Protein AF-0000000079000522 (afdb_homodimer)

Secondary structure (DSSP, 8-state):
----------------------EE--PPSEEEEE-SSSSSS-EEEEEEEE--SSSSPEEEEEEEEEETTEEEEPPPGGG--SEEE-EE-TTS--EEEEEEEEEETTEEEEEEEEEPP-SSS---TTS-B-EEEEEEEEEE-SSSTTS-SEEEEEEEEEE-SS-BSSHHHHHTT--GGG--/----------------------EE--PPSEEEEE-SSSSSS-EEEEEEEE--SSSSPEEEEEEEEEETTEEEEPPPGGG--SEEE-EE-TTSS-EEEEEEEEEET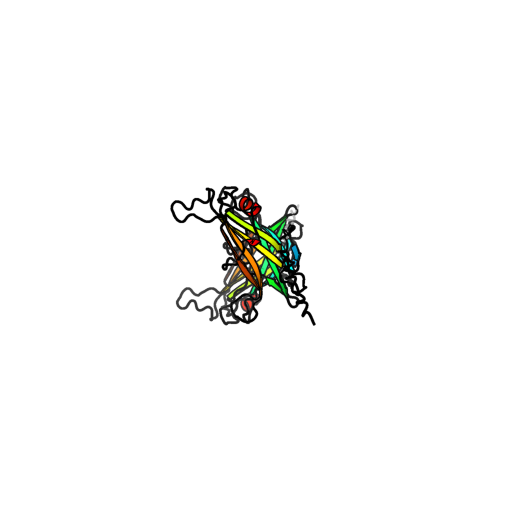TEEEEEEEEEPP-SSS---TTS-B-EEEEEEEEEE-SSSTTS-SEEEEEEEEEE-SS-BSSHHHHHTT--GGG--

Nearest PDB structures (foldseek):
  4o7j-assembly1_A  TM=9.306E-01  e=3.153E-14  Prodigiosinella confusarubida
  4n7s-assembly2_D  TM=2.397E-01  e=8.603E+00  Pseudomonas aeruginosa PAO1
  5ixg-assembly1_A  TM=2.061E-01  e=5.964E+00  Burkholderia cenocepacia PC184
  4o7j-assembly1_A  TM=9.305E-01  e=3.643E-14  Prodigiosinella confusarubida
  5ixg-assembly1_A  TM=2.237E-01  e=7.659E+00  Burkholderia cenocepacia PC184

Structure (mmCIF, N/CA/C/O backbone):
data_AF-0000000079000522-model_v1
#
loop_
_entity.id
_entity.type
_entity.pdbx_description
1 polymer 'CpmJ protein'
#
loop_
_atom_site.group_PDB
_atom_site.id
_atom_site.type_symbol
_atom_site.label_atom_id
_atom_site.label_alt_id
_atom_site.label_comp_id
_atom_site.label_asym_id
_atom_site.label_entity_id
_atom_site.label_seq_id
_atom_site.pdbx_PDB_ins_code
_atom_site.Cartn_x
_atom_site.Cartn_y
_atom_site.Cartn_z
_atom_site.occupancy
_atom_site.B_iso_or_equiv
_atom_site.auth_seq_id
_atom_site.auth_comp_id
_atom_site.auth_asym_id
_atom_site.auth_atom_id
_atom_site.pdbx_PDB_model_num
ATOM 1 N N . MET A 1 1 ? -36.781 53.312 51 1 35.88 1 MET A N 1
ATOM 2 C CA . MET A 1 1 ? -36.438 51.969 50.562 1 35.88 1 MET A CA 1
ATOM 3 C C . MET A 1 1 ? -35.625 52 49.281 1 35.88 1 MET A C 1
ATOM 5 O O . MET A 1 1 ? -36.156 52.281 48.188 1 35.88 1 MET A O 1
ATOM 9 N N . LYS A 1 2 ? -34.281 52.469 49.344 1 46.34 2 LYS A N 1
ATOM 10 C CA . LYS A 1 2 ? -33.281 52.625 48.281 1 46.34 2 LYS A CA 1
ATOM 11 C C . LYS A 1 2 ? -33 51.281 47.594 1 46.34 2 LYS A C 1
ATOM 13 O O . LYS A 1 2 ? -32.719 50.281 48.281 1 46.34 2 LYS A O 1
ATOM 18 N N . LEU A 1 3 ? -33.594 51 46.438 1 45.97 3 LEU A N 1
ATOM 19 C CA . LEU A 1 3 ? -33.406 49.875 45.531 1 45.97 3 LEU A CA 1
ATOM 20 C C . LEU A 1 3 ? -31.953 49.688 45.125 1 45.97 3 LEU A C 1
ATOM 22 O O . LEU A 1 3 ? -31.375 50.562 44.5 1 45.97 3 LEU A O 1
ATOM 26 N N . SER A 1 4 ? -31.078 49.125 46 1 46 4 SER A N 1
ATOM 27 C CA . SER A 1 4 ? -29.688 48.781 45.656 1 46 4 SER A CA 1
ATOM 28 C C . SER A 1 4 ? -29.609 47.906 44.438 1 46 4 SER A C 1
ATOM 30 O O . SER A 1 4 ? -30.219 46.844 44.375 1 46 4 SER A O 1
ATOM 32 N N . ALA A 1 5 ? -29.438 48.406 43.188 1 48.34 5 ALA A N 1
ATOM 33 C CA . ALA A 1 5 ? -29.156 47.719 41.938 1 48.34 5 ALA A CA 1
ATOM 34 C C . ALA A 1 5 ? -27.922 46.844 42.031 1 48.34 5 ALA A C 1
ATOM 36 O O . ALA A 1 5 ? -26.812 47.344 42.281 1 48.34 5 ALA A O 1
ATOM 37 N N . LEU A 1 6 ? -28.031 45.656 42.562 1 48.31 6 LEU A N 1
ATOM 38 C CA . LEU A 1 6 ? -26.984 44.625 42.5 1 48.31 6 LEU A CA 1
ATOM 39 C C . LEU A 1 6 ? -26.609 44.344 41.062 1 48.31 6 LEU A C 1
ATOM 41 O O . LEU A 1 6 ? -27.453 43.906 40.25 1 48.31 6 LEU A O 1
ATOM 45 N N . PHE A 1 7 ? -25.672 45.062 40.5 1 45.06 7 PHE A N 1
ATOM 46 C CA . PHE A 1 7 ? -25.078 44.75 39.188 1 45.06 7 PHE A CA 1
ATOM 47 C C . PHE A 1 7 ? -24.453 43.344 39.25 1 45.06 7 PHE A C 1
ATOM 49 O O . PHE A 1 7 ? -23.531 43.094 40.031 1 45.06 7 PHE A O 1
ATOM 56 N N . ILE A 1 8 ? -25.188 42.312 38.844 1 48.62 8 ILE A N 1
ATOM 57 C CA . ILE A 1 8 ? -24.641 40.969 38.625 1 48.62 8 ILE A CA 1
ATOM 58 C C . ILE A 1 8 ? -23.625 41.031 37.469 1 48.62 8 ILE A C 1
ATOM 60 O O . ILE A 1 8 ? -23.984 41.344 36.344 1 48.62 8 ILE A O 1
ATOM 64 N N . ALA A 1 9 ? -22.344 41.25 37.781 1 48.66 9 ALA A N 1
ATOM 65 C CA . ALA A 1 9 ? -21.25 41.031 36.844 1 48.66 9 ALA A CA 1
ATOM 66 C C . ALA A 1 9 ? -21.25 39.594 36.312 1 48.66 9 ALA A C 1
ATOM 68 O O . ALA A 1 9 ? -21.047 38.656 37.094 1 48.66 9 ALA A O 1
ATOM 69 N N . SER A 1 10 ? -21.969 39.312 35.25 1 47.06 10 SER A N 1
ATOM 70 C CA . SER A 1 10 ? -21.828 38.062 34.562 1 47.06 10 SER A CA 1
ATOM 71 C C . SER A 1 10 ? -20.375 37.812 34.125 1 47.06 10 SER A C 1
ATOM 73 O O . SER A 1 10 ? -19.812 38.594 33.344 1 47.06 10 SER A O 1
ATOM 75 N N . LEU A 1 11 ? -19.547 37.219 34.969 1 46.41 11 LEU A N 1
ATOM 76 C CA . LEU A 1 11 ? -18.25 36.719 34.531 1 46.41 11 LEU A CA 1
ATOM 77 C C . LEU A 1 11 ? -18.406 35.781 33.344 1 46.41 11 LEU A C 1
ATOM 79 O O . LEU A 1 11 ? -18.938 34.688 33.469 1 46.41 11 LEU A O 1
ATOM 83 N N . LEU A 1 12 ? -18.516 36.281 32.156 1 46 12 LEU A N 1
ATOM 84 C CA . LEU A 1 12 ? -18.297 35.469 30.969 1 46 12 LEU A CA 1
ATOM 85 C C . LEU A 1 12 ? -16.984 34.719 31.062 1 46 12 LEU A C 1
ATOM 87 O O . LEU A 1 12 ? -15.914 35.312 31.062 1 46 12 LEU A O 1
ATOM 91 N N . MET A 1 13 ? -16.938 33.594 31.75 1 43.78 13 MET A N 1
ATOM 92 C CA . MET A 1 13 ? -15.805 32.688 31.578 1 43.78 13 MET A CA 1
ATOM 93 C C . MET A 1 13 ? -15.578 32.375 30.094 1 43.78 13 MET A C 1
ATOM 95 O O . MET A 1 13 ? -16.391 31.703 29.469 1 43.78 13 MET A O 1
ATOM 99 N N . ALA A 1 14 ? -14.922 33.281 29.422 1 45.28 14 ALA A N 1
ATOM 100 C CA . ALA A 1 14 ? -14.406 32.844 28.125 1 45.28 14 ALA A CA 1
ATOM 101 C C . ALA A 1 14 ? -13.656 31.531 28.25 1 45.28 14 ALA A C 1
ATOM 103 O O . ALA A 1 14 ? -12.664 31.438 28.969 1 45.28 14 ALA A O 1
ATOM 104 N N . GLY A 1 15 ? -14.328 30.406 28.172 1 39.59 15 GLY A N 1
ATOM 105 C CA . GLY A 1 15 ? -13.609 29.156 27.984 1 39.59 15 GLY A CA 1
ATOM 106 C C . GLY A 1 15 ? -12.438 29.266 27.031 1 39.59 15 GLY A C 1
ATOM 107 O O . GLY A 1 15 ? -12.625 29.578 25.844 1 39.59 15 GLY A O 1
ATOM 108 N N . TYR A 1 16 ? -11.344 29.703 27.484 1 39.31 16 TYR A N 1
ATOM 109 C CA . TYR A 1 16 ? -10.156 29.484 26.672 1 39.31 16 TYR A CA 1
ATOM 110 C C . TYR A 1 16 ? -10.141 28.078 26.078 1 39.31 16 TYR A C 1
ATOM 112 O O . TYR A 1 16 ? -10.086 27.094 26.828 1 39.31 16 TYR A O 1
ATOM 120 N N . VAL A 1 17 ? -10.938 27.781 25.078 1 43.88 17 VAL A N 1
ATOM 121 C CA . VAL A 1 17 ? -10.664 26.547 24.359 1 43.88 17 VAL A CA 1
ATOM 122 C C . VAL A 1 17 ? -9.156 26.359 24.203 1 43.88 17 VAL A C 1
ATOM 124 O O . VAL A 1 17 ? -8.484 27.172 23.578 1 43.88 17 VAL A O 1
ATOM 127 N N . CYS A 1 18 ? -8.445 25.984 25.203 1 43.12 18 CYS A N 1
ATOM 128 C CA . CYS A 1 18 ? -7.059 25.562 25 1 43.12 18 CYS A CA 1
ATOM 129 C C . CYS A 1 18 ? -6.887 24.859 23.656 1 43.12 18 CYS A C 1
ATOM 131 O O . CYS A 1 18 ? -7.508 23.828 23.422 1 43.12 18 CYS A O 1
ATOM 133 N N . ALA A 1 19 ? -6.785 25.625 22.594 1 53.38 19 ALA A N 1
ATOM 134 C CA . ALA A 1 19 ? -6.387 24.984 21.344 1 53.38 19 ALA A CA 1
ATOM 135 C C . ALA A 1 19 ? -5.375 23.875 21.609 1 53.38 19 ALA A C 1
ATOM 137 O O . ALA A 1 19 ? -4.324 24.109 22.203 1 53.38 19 ALA A O 1
ATOM 138 N N . GLY A 1 20 ? -5.793 22.688 21.906 1 61.62 20 GLY A N 1
ATOM 139 C CA . GLY A 1 20 ? -4.902 21.562 22.172 1 61.62 20 GLY A CA 1
ATOM 140 C C . GLY A 1 20 ? -3.652 21.594 21.312 1 61.62 20 GLY A C 1
ATOM 141 O O . GLY A 1 20 ? -3.703 21.984 20.141 1 61.62 20 GLY A O 1
ATOM 142 N N . GLN A 1 21 ? -2.502 21.719 21.938 1 80.12 21 GLN A N 1
ATOM 143 C CA . GLN A 1 21 ? -1.188 21.75 21.312 1 80.12 21 GLN A CA 1
ATOM 144 C C . GLN A 1 21 ? -0.981 20.516 20.422 1 80.12 21 GLN A C 1
ATOM 146 O O . GLN A 1 21 ? -1.278 19.391 20.828 1 80.12 21 GLN A O 1
ATOM 151 N N . ALA A 1 22 ? -0.704 20.688 19.109 1 89.62 22 ALA A N 1
ATOM 152 C CA . ALA A 1 22 ? -0.321 19.641 18.172 1 89.62 22 ALA A CA 1
ATOM 153 C C . ALA A 1 22 ? 0.987 18.969 18.594 1 89.62 22 ALA A C 1
ATOM 155 O O . ALA A 1 22 ? 1.96 19.656 18.922 1 89.62 22 ALA A O 1
ATOM 156 N N . VAL A 1 23 ? 0.945 17.703 18.766 1 92.75 23 VAL A N 1
ATOM 157 C CA . VAL A 1 23 ? 2.131 16.922 19.109 1 92.75 23 VAL A CA 1
ATOM 158 C C . VAL A 1 23 ? 2.512 16 17.969 1 92.75 23 VAL A C 1
ATOM 160 O O . VAL A 1 23 ? 1.688 15.211 17.484 1 92.75 23 VAL A O 1
ATOM 163 N N . PRO A 1 24 ? 3.752 16.188 17.438 1 95.62 24 PRO A N 1
ATOM 164 C CA . PRO A 1 24 ? 4.18 15.219 16.422 1 95.62 24 PRO A CA 1
ATOM 165 C C . PRO A 1 24 ? 4.148 13.781 16.922 1 95.62 24 PRO A C 1
ATOM 167 O O . PRO A 1 24 ? 4.473 13.516 18.078 1 95.62 24 PRO A O 1
ATOM 170 N N . VAL A 1 25 ? 3.717 12.875 16.109 1 97.19 25 VAL A N 1
ATOM 171 C CA . VAL A 1 25 ? 3.719 11.461 16.438 1 97.19 25 VAL A CA 1
ATOM 172 C C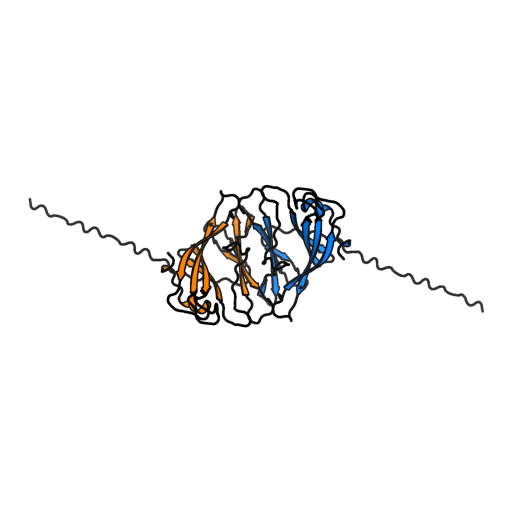 . VAL A 1 25 ? 4.992 10.805 15.906 1 97.19 25 VAL A C 1
ATOM 174 O O . VAL A 1 25 ? 5.25 10.82 14.703 1 97.19 25 VAL A O 1
ATOM 177 N N . ALA A 1 26 ? 5.789 10.25 16.75 1 96.31 26 ALA A N 1
ATOM 178 C CA . ALA A 1 26 ? 6.992 9.531 16.328 1 96.31 26 ALA A CA 1
ATOM 179 C C . ALA A 1 26 ? 6.672 8.086 15.961 1 96.31 26 ALA A C 1
ATOM 181 O O . ALA A 1 26 ? 6.262 7.297 16.812 1 96.31 26 ALA A O 1
ATOM 182 N N . LEU A 1 27 ? 6.828 7.793 14.742 1 97.94 27 LEU A N 1
ATOM 183 C CA . LEU A 1 27 ? 6.629 6.418 14.289 1 97.94 27 LEU A CA 1
ATOM 184 C C . LEU A 1 27 ? 7.961 5.688 14.164 1 97.94 27 LEU A C 1
ATOM 186 O O . LEU A 1 27 ? 8.953 6.27 13.719 1 97.94 27 LEU A O 1
ATOM 190 N N . LYS A 1 28 ? 8.008 4.555 14.602 1 97.69 28 LYS A N 1
ATOM 191 C CA . LYS A 1 28 ? 9.188 3.723 14.359 1 97.69 28 LYS A CA 1
ATOM 192 C C . LYS A 1 28 ? 9.109 3.057 12.992 1 97.69 28 LYS A C 1
ATOM 194 O O . LYS A 1 28 ? 8.047 3.018 12.367 1 97.69 28 LYS A O 1
ATOM 199 N N . ASP A 1 29 ? 10.273 2.605 12.562 1 98.44 29 ASP A N 1
ATOM 200 C CA . ASP A 1 29 ? 10.289 1.777 11.359 1 98.44 29 ASP A CA 1
ATOM 201 C C . ASP A 1 29 ? 9.555 0.458 11.586 1 98.44 29 ASP A C 1
ATOM 203 O O . ASP A 1 29 ? 9.75 -0.195 12.617 1 98.44 29 ASP A O 1
ATOM 207 N N . GLY A 1 30 ? 8.664 0.095 10.641 1 98.19 30 GLY A N 1
ATOM 208 C CA . GLY A 1 30 ? 7.867 -1.107 10.828 1 98.19 30 GLY A CA 1
ATOM 209 C C . GLY A 1 30 ? 6.484 -0.827 11.391 1 98.19 30 GLY A C 1
ATOM 210 O O . GLY A 1 30 ? 5.922 0.244 11.156 1 98.19 30 GLY A O 1
ATOM 211 N N . PRO A 1 31 ? 5.871 -1.825 12.008 1 97.88 31 PRO A N 1
ATOM 212 C CA . PRO A 1 31 ? 4.504 -1.692 12.523 1 97.88 31 PRO A CA 1
ATOM 213 C C . PRO A 1 31 ? 4.418 -0.778 13.742 1 97.88 31 PRO A C 1
ATOM 215 O O . PRO A 1 31 ? 5.254 -0.865 14.641 1 97.88 31 PRO A O 1
ATOM 218 N N . ASN A 1 32 ? 3.471 0.174 13.773 1 98.44 32 ASN A N 1
ATOM 219 C CA . ASN A 1 32 ? 3.098 1.054 14.883 1 98.44 32 ASN A CA 1
ATOM 220 C C . ASN A 1 32 ? 1.631 0.879 15.266 1 98.44 32 ASN A C 1
ATOM 222 O O . ASN A 1 32 ? 0.744 1.004 14.414 1 98.44 32 ASN A O 1
ATOM 226 N N . THR A 1 33 ? 1.36 0.565 16.469 1 97.62 33 THR A N 1
ATOM 227 C CA . THR A 1 33 ? -0.01 0.377 16.938 1 97.62 33 THR A CA 1
ATOM 228 C C . THR A 1 33 ? -0.534 1.646 17.609 1 97.62 33 THR A C 1
ATOM 230 O O . THR A 1 33 ? 0.092 2.172 18.531 1 97.62 33 THR A O 1
ATOM 233 N N . LEU A 1 34 ? -1.615 2.104 17.125 1 96.38 34 LEU A N 1
ATOM 234 C CA . LEU A 1 34 ? -2.248 3.324 17.609 1 96.38 34 LEU A CA 1
ATOM 235 C C . LEU A 1 34 ? -3.744 3.314 17.312 1 96.38 34 LEU A C 1
ATOM 237 O O . LEU A 1 34 ? -4.188 2.689 16.344 1 96.38 34 LEU A O 1
ATOM 241 N N . ASP A 1 35 ? -4.531 3.947 18.141 1 97.12 35 ASP A N 1
ATOM 242 C CA . ASP A 1 35 ? -5.941 4.168 17.828 1 97.12 35 ASP A CA 1
ATOM 243 C C . ASP A 1 35 ? -6.121 5.398 16.938 1 97.12 35 ASP A C 1
ATOM 245 O O . ASP A 1 35 ? -6.164 6.527 17.438 1 97.12 35 ASP A O 1
ATOM 249 N N . ILE A 1 36 ? -6.258 5.18 15.633 1 97.06 36 ILE A N 1
ATOM 250 C CA . ILE A 1 36 ? -6.203 6.266 14.656 1 97.06 36 ILE A CA 1
ATOM 251 C C . ILE A 1 36 ? -7.609 6.801 14.398 1 97.06 36 ILE A C 1
ATOM 253 O O . ILE A 1 36 ? -7.777 7.93 13.938 1 97.06 36 ILE A O 1
ATOM 257 N N . ASN A 1 37 ? -8.609 6.012 14.672 1 96.44 37 ASN A N 1
ATOM 258 C CA . ASN A 1 37 ? -9.977 6.406 14.359 1 96.44 37 ASN A CA 1
ATOM 259 C C . ASN A 1 37 ? -10.812 6.609 15.625 1 96.44 37 ASN A C 1
ATOM 261 O O . ASN A 1 37 ? -12.031 6.738 15.555 1 96.44 37 ASN A O 1
ATOM 265 N N . GLN A 1 38 ? -10.281 6.504 16.812 1 94.62 38 GLN A N 1
ATOM 266 C CA . GLN A 1 38 ? -10.844 6.859 18.109 1 94.62 38 GLN A CA 1
ATOM 267 C C . GLN A 1 38 ? -11.977 5.918 18.5 1 94.62 38 GLN A C 1
ATOM 269 O O . GLN A 1 38 ? -12.961 6.344 19.109 1 94.62 38 GLN A O 1
ATOM 274 N N . ASP A 1 39 ? -11.898 4.699 18.094 1 95.25 39 ASP A N 1
ATOM 275 C CA . ASP A 1 39 ? -12.961 3.771 18.469 1 95.25 39 ASP A CA 1
ATOM 276 C C . ASP A 1 39 ? -12.531 2.895 19.641 1 95.25 39 ASP A C 1
ATOM 278 O O . ASP A 1 39 ? -13.266 1.989 20.047 1 95.25 39 ASP A O 1
ATOM 282 N N . GLY A 1 40 ? -11.344 3.141 20.109 1 94.88 40 GLY A N 1
ATOM 283 C CA . GLY A 1 40 ? -10.867 2.436 21.281 1 94.88 40 GLY A CA 1
ATOM 284 C C . GLY A 1 40 ? -10.023 1.217 20.953 1 94.88 40 GLY A C 1
ATOM 285 O O . GLY A 1 40 ? -9.375 0.651 21.844 1 94.88 40 GLY A O 1
ATOM 286 N N . ALA A 1 41 ? -10.039 0.775 19.703 1 95.12 41 ALA A N 1
ATOM 287 C CA . ALA A 1 41 ? -9.234 -0.365 19.266 1 95.12 41 ALA A CA 1
ATOM 288 C C . ALA A 1 41 ? -7.938 0.098 18.609 1 95.12 41 ALA A C 1
ATOM 290 O O . ALA A 1 41 ? -7.902 1.153 17.969 1 95.12 41 ALA A O 1
ATOM 291 N N . ASN A 1 42 ? -6.887 -0.696 18.781 1 96.12 42 ASN A N 1
ATOM 292 C CA . ASN A 1 42 ? -5.613 -0.385 18.156 1 96.12 42 ASN A CA 1
ATOM 293 C C . ASN A 1 42 ? -5.664 -0.644 16.641 1 96.12 42 ASN A C 1
ATOM 295 O O . ASN A 1 42 ? -6.133 -1.695 16.203 1 96.12 42 ASN A O 1
ATOM 299 N N . ASP A 1 43 ? -5.242 0.284 15.945 1 98.38 43 ASP A N 1
ATOM 300 C CA . ASP A 1 43 ? -4.992 0.168 14.516 1 98.38 43 ASP A CA 1
ATOM 301 C C . ASP A 1 43 ? -3.5 0.007 14.227 1 98.38 43 ASP A C 1
ATOM 303 O O . ASP A 1 43 ? -2.695 -0.126 15.156 1 98.38 43 ASP A O 1
ATOM 307 N N . LEU A 1 44 ? -3.154 -0.128 12.984 1 98.62 44 LEU A N 1
ATOM 308 C CA . LEU A 1 44 ? -1.752 -0.325 12.633 1 98.62 44 LEU A CA 1
ATOM 309 C C . LEU A 1 44 ? -1.324 0.636 11.531 1 98.62 44 LEU A C 1
ATOM 311 O O . LEU A 1 44 ? -2.006 0.76 10.516 1 98.62 44 LEU A O 1
ATOM 315 N N . ILE A 1 45 ? -0.284 1.37 11.766 1 98.62 45 ILE A N 1
ATOM 316 C CA . ILE A 1 45 ? 0.439 2.131 10.758 1 98.62 45 ILE A CA 1
ATOM 317 C C . ILE A 1 45 ? 1.766 1.442 10.438 1 98.62 45 ILE A C 1
ATOM 319 O O . ILE A 1 45 ? 2.57 1.189 11.336 1 98.62 45 ILE A O 1
ATOM 323 N N . PHE A 1 46 ? 1.972 1.112 9.234 1 98.88 46 PHE A N 1
ATOM 324 C CA . PHE A 1 46 ? 3.248 0.511 8.867 1 98.88 46 PHE A CA 1
ATOM 325 C C . PHE A 1 46 ? 4.152 1.533 8.188 1 98.88 46 PHE A C 1
ATOM 327 O O . PHE A 1 46 ? 3.852 1.997 7.082 1 98.88 46 PHE A O 1
ATOM 334 N N . SER A 1 47 ? 5.223 1.868 8.859 1 98.75 47 SER A N 1
ATOM 335 C CA . SER A 1 47 ? 6.254 2.744 8.312 1 98.75 47 SER A CA 1
ATOM 336 C C . SER A 1 47 ? 7.363 1.939 7.637 1 98.75 47 SER A C 1
ATOM 338 O O . SER A 1 47 ? 7.891 0.991 8.219 1 98.75 47 SER A O 1
ATOM 340 N N . ALA A 1 48 ? 7.617 2.264 6.395 1 98.81 48 ALA A N 1
ATOM 341 C CA . ALA A 1 48 ? 8.641 1.534 5.652 1 98.81 48 ALA A CA 1
ATOM 342 C C . ALA A 1 48 ? 9.344 2.445 4.648 1 98.81 48 ALA A C 1
ATOM 344 O O . ALA A 1 48 ? 8.969 3.607 4.488 1 98.81 48 ALA A O 1
ATOM 345 N N . THR A 1 49 ? 10.383 1.924 4.09 1 98.19 49 THR A N 1
ATOM 346 C CA . THR A 1 49 ? 11.164 2.631 3.076 1 98.19 49 THR A CA 1
ATOM 347 C C . THR A 1 49 ? 10.953 2.004 1.7 1 98.19 49 THR A C 1
ATOM 349 O O . THR A 1 49 ? 10.938 0.779 1.567 1 98.19 49 THR A O 1
ATOM 352 N N . TYR A 1 50 ? 10.617 2.801 0.724 1 97.5 50 TYR A N 1
ATOM 353 C CA . TYR A 1 50 ? 10.742 2.369 -0.664 1 97.5 50 TYR A CA 1
ATOM 354 C C . TYR A 1 50 ? 12.117 2.725 -1.219 1 97.5 50 TYR A C 1
ATOM 356 O O . TYR A 1 50 ? 12.398 3.891 -1.507 1 97.5 50 TYR A O 1
ATOM 364 N N . ASP A 1 51 ? 12.914 1.695 -1.387 1 95.75 51 ASP A N 1
ATOM 365 C CA . ASP A 1 51 ? 14.273 1.852 -1.9 1 95.75 51 ASP A CA 1
ATOM 366 C C . ASP A 1 51 ? 14.336 1.553 -3.396 1 95.75 51 ASP A C 1
ATOM 368 O O . ASP A 1 51 ? 14.203 0.398 -3.811 1 95.75 51 ASP A O 1
ATOM 372 N N . ASN A 1 52 ? 14.469 2.531 -4.227 1 92.12 52 ASN A N 1
ATOM 373 C CA . ASN A 1 52 ? 14.609 2.369 -5.672 1 92.12 52 ASN A CA 1
ATOM 374 C C . ASN A 1 52 ? 16.047 2.6 -6.121 1 92.12 52 ASN A C 1
ATOM 376 O O . ASN A 1 52 ? 16.297 3.066 -7.234 1 92.12 52 ASN A O 1
ATOM 380 N N . ASN A 1 53 ? 16.938 2.336 -5.195 1 89.69 53 ASN A N 1
ATOM 381 C CA . ASN A 1 53 ? 18.375 2.385 -5.434 1 89.69 53 ASN A CA 1
ATOM 382 C C . ASN A 1 53 ? 18.828 3.787 -5.828 1 89.69 53 ASN A C 1
ATOM 384 O O . ASN A 1 53 ? 19.734 3.943 -6.648 1 89.69 53 ASN A O 1
ATOM 388 N N . THR A 1 54 ? 18.125 4.703 -5.34 1 86.19 54 THR A N 1
ATOM 389 C CA . THR A 1 54 ? 18.594 6.078 -5.438 1 86.19 54 THR A CA 1
ATOM 390 C C . THR A 1 54 ? 19.234 6.52 -4.129 1 86.19 54 THR A C 1
ATOM 392 O O . THR A 1 54 ? 19.203 5.793 -3.137 1 86.19 54 THR A O 1
ATOM 395 N N . SER A 1 55 ? 19.875 7.672 -4.18 1 85.56 55 SER A N 1
ATOM 396 C CA . SER A 1 55 ? 20.562 8.18 -2.996 1 85.56 55 SER A CA 1
ATOM 397 C C . SER A 1 55 ? 19.578 8.617 -1.923 1 85.56 55 SER A C 1
ATOM 399 O O . SER A 1 55 ? 19.953 8.781 -0.759 1 85.56 55 SER A O 1
ATOM 401 N N . HIS A 1 56 ? 18.344 8.781 -2.305 1 89.62 56 HIS A N 1
ATOM 402 C CA . HIS A 1 56 ? 17.328 9.25 -1.361 1 89.62 56 HIS A CA 1
ATOM 403 C C . HIS A 1 56 ? 16.047 8.43 -1.48 1 89.62 56 HIS A C 1
ATOM 405 O O . HIS A 1 56 ? 15.133 8.805 -2.213 1 89.62 56 HIS A O 1
ATOM 411 N N . PRO A 1 57 ? 15.984 7.34 -0.79 1 93.12 57 PRO A N 1
ATOM 412 C CA . PRO A 1 57 ? 14.773 6.512 -0.829 1 93.12 57 PRO A CA 1
ATOM 413 C C . PRO A 1 57 ? 13.555 7.227 -0.264 1 93.12 57 PRO A C 1
ATOM 415 O O . PRO A 1 57 ? 13.688 8.258 0.393 1 93.12 57 PRO A O 1
ATOM 418 N N . SER A 1 58 ? 12.391 6.758 -0.594 1 95.75 58 SER A N 1
ATOM 419 C CA . SER A 1 58 ? 11.141 7.375 -0.147 1 95.75 58 SER A CA 1
ATOM 420 C C . SER A 1 58 ? 10.641 6.734 1.144 1 95.75 58 SER A C 1
ATOM 422 O O . SER A 1 58 ? 10.742 5.516 1.318 1 95.75 58 SER A O 1
ATOM 424 N N . SER A 1 59 ? 10.164 7.586 2.068 1 97.19 59 SER A N 1
ATOM 425 C CA . SER A 1 59 ? 9.398 7.09 3.209 1 97.19 59 SER A CA 1
ATOM 426 C C . SER A 1 59 ? 7.965 6.758 2.809 1 97.19 59 SER A C 1
ATOM 428 O O . SER A 1 59 ? 7.352 7.48 2.02 1 97.19 59 SER A O 1
ATOM 430 N N . THR A 1 60 ? 7.461 5.652 3.336 1 98.56 60 THR A N 1
ATOM 431 C CA . THR A 1 60 ? 6.094 5.258 3.023 1 98.56 60 THR A CA 1
ATOM 432 C C . THR A 1 60 ? 5.312 4.949 4.297 1 98.56 60 THR A C 1
ATOM 434 O O . THR A 1 60 ? 5.906 4.637 5.332 1 98.56 60 THR A O 1
ATOM 437 N N . LEU A 1 61 ? 4.043 5.117 4.203 1 98.5 61 LEU A N 1
ATOM 438 C CA . LEU A 1 61 ? 3.119 4.82 5.289 1 98.5 61 LEU A CA 1
ATOM 439 C C . LEU A 1 61 ? 1.86 4.141 4.766 1 98.5 61 LEU A C 1
ATOM 441 O O . LEU A 1 61 ? 1.232 4.629 3.822 1 98.5 61 LEU A O 1
ATOM 445 N N . THR A 1 62 ? 1.564 2.957 5.285 1 98.88 62 THR A N 1
ATOM 446 C CA . THR A 1 62 ? 0.307 2.273 5.004 1 98.88 62 THR A CA 1
ATOM 447 C C . THR A 1 62 ? -0.52 2.117 6.273 1 98.88 62 THR A C 1
ATOM 449 O O . THR A 1 62 ? 0.015 1.768 7.328 1 98.88 62 THR A O 1
ATOM 452 N N . VAL A 1 63 ? -1.809 2.385 6.199 1 98.81 63 VAL A N 1
ATOM 453 C CA . VAL A 1 63 ? -2.656 2.412 7.387 1 98.81 63 VAL A CA 1
ATOM 454 C C . VAL A 1 63 ? -3.684 1.285 7.316 1 98.81 63 VAL A C 1
ATOM 456 O O . VAL A 1 63 ? -4.34 1.101 6.289 1 98.81 63 VAL A O 1
ATOM 459 N N . TYR A 1 64 ? -3.812 0.545 8.375 1 98.81 64 TYR A N 1
ATOM 460 C CA . TYR A 1 64 ? -4.793 -0.52 8.555 1 98.81 64 TYR A CA 1
ATOM 461 C C . TYR A 1 64 ? -5.656 -0.264 9.789 1 98.81 64 TYR A C 1
ATOM 463 O O . TYR A 1 64 ? -5.141 -0.054 10.883 1 98.81 64 TYR A O 1
ATOM 471 N N . ILE A 1 65 ? -6.922 -0.291 9.602 1 98.56 65 ILE A N 1
ATOM 472 C CA . ILE A 1 65 ? -7.863 -0.124 10.703 1 98.56 65 ILE A CA 1
ATOM 473 C C . ILE A 1 65 ? -8.445 -1.48 11.094 1 98.56 65 ILE A C 1
ATOM 475 O O . ILE A 1 65 ? -8.859 -2.26 10.234 1 98.56 65 ILE A O 1
ATOM 479 N N . GLN A 1 66 ? -8.43 -1.747 12.344 1 97.31 66 GLN A N 1
ATOM 480 C CA . GLN A 1 66 ? -9.047 -2.967 12.852 1 97.31 66 GLN A CA 1
ATOM 481 C C . GLN A 1 66 ? -10.531 -2.756 13.133 1 97.31 66 GLN A C 1
ATOM 483 O O . GLN A 1 66 ? -10.914 -1.835 13.859 1 97.31 66 GLN A O 1
ATOM 488 N N . LYS A 1 67 ? -11.305 -3.48 12.508 1 94.75 67 LYS A N 1
ATOM 489 C CA . LYS A 1 67 ? -12.75 -3.434 12.711 1 94.75 67 LYS A CA 1
ATOM 490 C C . LYS A 1 67 ? -13.344 -4.836 12.711 1 94.75 67 LYS A C 1
ATOM 492 O O . LYS A 1 67 ? -13.156 -5.598 11.758 1 94.75 67 LYS A O 1
ATOM 497 N N . ASP A 1 68 ? -14.109 -5.211 13.773 1 91.88 68 ASP A N 1
ATOM 498 C CA . ASP A 1 68 ? -14.812 -6.488 13.891 1 91.88 68 ASP A CA 1
ATOM 499 C C . ASP A 1 68 ? -13.875 -7.656 13.602 1 91.88 68 ASP A C 1
ATOM 501 O O . ASP A 1 68 ? -14.211 -8.555 12.82 1 91.88 68 ASP A O 1
ATOM 505 N N . HIS A 1 69 ? -12.633 -7.543 14.086 1 91.25 69 HIS A N 1
ATOM 506 C CA . HIS A 1 69 ? -11.617 -8.594 14.023 1 91.25 69 HIS A CA 1
ATOM 507 C C . HIS A 1 69 ? -11.07 -8.75 12.617 1 91.25 69 HIS A C 1
ATOM 509 O O . HIS A 1 69 ? -10.547 -9.812 12.266 1 91.25 69 HIS A O 1
ATOM 515 N N . ALA A 1 70 ? -11.258 -7.742 11.797 1 95.75 70 ALA A N 1
ATOM 516 C CA . ALA A 1 70 ? -10.68 -7.699 10.453 1 95.75 70 ALA A CA 1
ATOM 517 C C . ALA A 1 70 ? -9.805 -6.465 10.266 1 95.75 70 ALA A C 1
ATOM 519 O O . ALA A 1 70 ? -10 -5.453 10.938 1 95.75 70 ALA A O 1
ATOM 520 N N . TRP A 1 71 ? -8.812 -6.621 9.469 1 98.5 71 TRP A N 1
ATOM 521 C CA . TRP A 1 71 ? -7.965 -5.488 9.125 1 98.5 71 TRP A CA 1
ATOM 522 C C . TRP A 1 71 ? -8.398 -4.859 7.809 1 98.5 71 TRP A C 1
ATOM 524 O O . TRP A 1 71 ? -8.445 -5.531 6.773 1 98.5 71 TRP A O 1
ATOM 534 N N . LEU A 1 72 ? -8.758 -3.607 7.852 1 98.5 72 LEU A N 1
ATOM 535 C CA . LEU A 1 72 ? -9.148 -2.85 6.668 1 98.5 72 LEU A CA 1
ATOM 536 C C . LEU A 1 72 ? -8.047 -1.875 6.262 1 98.5 72 LEU A C 1
ATOM 538 O O . LEU A 1 72 ? -7.594 -1.067 7.078 1 98.5 72 LEU A O 1
ATOM 542 N N . ILE A 1 73 ? -7.574 -2.004 5.027 1 98.75 73 ILE A N 1
ATOM 543 C CA . ILE A 1 73 ? -6.566 -1.075 4.523 1 98.75 73 ILE A CA 1
ATOM 544 C C . ILE A 1 73 ? -7.234 0.225 4.086 1 98.75 73 ILE A C 1
ATOM 546 O O . ILE A 1 73 ? -8.32 0.205 3.5 1 98.75 73 ILE A O 1
ATOM 550 N N . VAL A 1 74 ? -6.645 1.342 4.375 1 98.62 74 VAL A N 1
ATOM 551 C CA . VAL A 1 74 ? -7.223 2.646 4.07 1 98.62 74 VAL A CA 1
ATOM 552 C C . VAL A 1 74 ? -6.566 3.219 2.814 1 98.62 74 VAL A C 1
ATOM 554 O O . VAL A 1 74 ? -5.344 3.369 2.758 1 98.62 74 VAL A O 1
ATOM 557 N N . PRO A 1 75 ? -7.348 3.48 1.767 1 98.06 75 PRO A N 1
ATOM 558 C CA . PRO A 1 75 ? -6.742 4.113 0.594 1 98.06 75 PRO A CA 1
ATOM 559 C C . PRO A 1 75 ? -6.242 5.527 0.881 1 98.06 75 PRO A C 1
ATOM 561 O O . PRO A 1 75 ? -6.773 6.211 1.761 1 98.06 75 PRO A O 1
ATOM 564 N N . VAL A 1 76 ? -5.184 5.914 0.211 1 98.19 76 VAL A N 1
ATOM 565 C CA . VAL A 1 76 ? -4.727 7.293 0.333 1 98.19 76 VAL A CA 1
ATOM 566 C C . VAL A 1 76 ? -5.656 8.219 -0.451 1 98.19 76 VAL A C 1
ATOM 568 O O . VAL A 1 76 ? -6.441 7.758 -1.281 1 98.19 76 VAL A O 1
ATOM 571 N N . PRO A 1 77 ? -5.617 9.484 -0.194 1 95.88 77 PRO A N 1
ATOM 572 C CA . PRO A 1 77 ? -6.496 10.391 -0.935 1 95.88 77 PRO A CA 1
ATOM 573 C C . PRO A 1 77 ? -6.199 10.406 -2.432 1 95.88 77 PRO A C 1
ATOM 575 O O . PRO A 1 77 ? -5.121 9.992 -2.857 1 95.88 77 PRO A O 1
ATOM 578 N N . ASP A 1 78 ? -7.129 10.859 -3.307 1 88.5 78 ASP A N 1
ATOM 579 C CA . ASP A 1 78 ? -7.023 11.164 -4.73 1 88.5 78 ASP A CA 1
ATOM 580 C C . ASP A 1 78 ? -6.797 9.898 -5.551 1 88.5 78 ASP A C 1
ATOM 582 O O . ASP A 1 78 ? -6.148 9.938 -6.598 1 88.5 78 ASP A O 1
ATOM 586 N N . ASP A 1 79 ? -7.168 8.75 -4.996 1 81.75 79 ASP A N 1
ATOM 587 C CA . ASP A 1 79 ? -7.137 7.469 -5.688 1 81.75 79 ASP A CA 1
ATOM 588 C C . ASP A 1 79 ? -5.715 7.098 -6.098 1 81.75 79 ASP A C 1
ATOM 590 O O . ASP A 1 79 ? -5.488 6.617 -7.207 1 81.75 79 ASP A O 1
ATOM 594 N N . ASP A 1 80 ? -4.812 7.359 -5.219 1 87.5 80 ASP A N 1
ATOM 595 C CA . ASP A 1 80 ? -3.4 7.121 -5.504 1 87.5 80 ASP A CA 1
ATOM 596 C C . ASP A 1 80 ? -2.91 5.844 -4.832 1 87.5 80 ASP A C 1
ATOM 598 O O . ASP A 1 80 ? -1.755 5.758 -4.41 1 87.5 80 ASP A O 1
ATOM 602 N N . GLY A 1 81 ? -3.84 4.895 -4.652 1 95.62 81 GLY A N 1
ATOM 603 C CA . GLY A 1 81 ? -3.436 3.629 -4.059 1 95.62 81 GLY A CA 1
ATOM 604 C C . GLY A 1 81 ? -3.643 3.584 -2.557 1 95.62 81 GLY A C 1
ATOM 605 O O . GLY A 1 81 ? -4.609 4.148 -2.041 1 95.62 81 GLY A O 1
ATOM 606 N N . PHE A 1 82 ? -2.725 2.832 -1.874 1 98.56 82 PHE A N 1
ATOM 607 C CA . PHE A 1 82 ? -2.99 2.551 -0.469 1 98.56 82 PHE A CA 1
ATOM 608 C C . PHE A 1 82 ? -1.83 3.016 0.405 1 98.56 82 PHE A C 1
ATOM 610 O O . PHE A 1 82 ? -1.884 2.898 1.631 1 98.56 82 PHE A O 1
ATOM 617 N N . THR A 1 83 ? -0.782 3.516 -0.207 1 98.69 83 THR A N 1
ATOM 618 C CA . THR A 1 83 ? 0.443 3.803 0.532 1 98.69 83 THR A CA 1
ATOM 619 C C . THR A 1 83 ? 0.877 5.25 0.319 1 98.69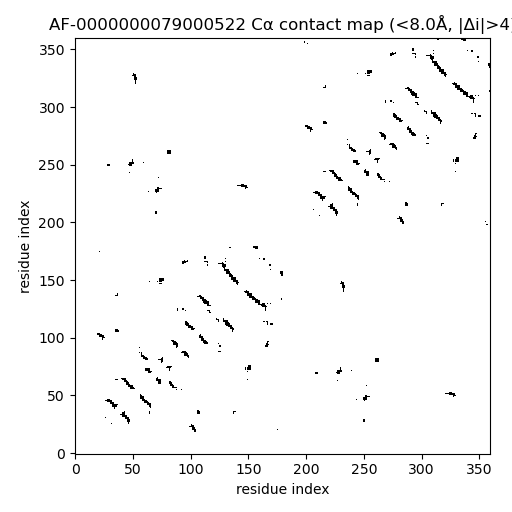 83 THR A C 1
ATOM 621 O O . THR A 1 83 ? 1.076 5.684 -0.818 1 98.69 83 THR A O 1
ATOM 624 N N . TRP A 1 84 ? 0.952 6.004 1.4 1 98.38 84 TRP A N 1
ATOM 625 C CA . TRP A 1 84 ? 1.538 7.34 1.367 1 98.38 84 TRP A CA 1
ATOM 626 C C . TRP A 1 84 ? 3.023 7.273 1.03 1 98.38 84 TRP A C 1
ATOM 628 O O . TRP A 1 84 ? 3.723 6.355 1.458 1 98.38 84 TRP A O 1
ATOM 638 N N . SER A 1 85 ? 3.418 8.219 0.309 1 97.31 85 SER A N 1
ATOM 639 C CA . SER A 1 85 ? 4.84 8.297 -0.009 1 97.31 85 SER A CA 1
ATOM 640 C C . SER A 1 85 ? 5.289 9.75 -0.154 1 97.31 85 SER A C 1
ATOM 642 O O . SER A 1 85 ? 4.539 10.594 -0.658 1 97.31 85 SER A O 1
ATOM 644 N N . ASP A 1 86 ? 6.492 10.031 0.323 1 97.31 86 ASP A N 1
ATOM 645 C CA . ASP A 1 86 ? 7.082 11.32 -0.034 1 97.31 86 ASP A CA 1
ATOM 646 C C . ASP A 1 86 ? 7.758 11.25 -1.402 1 97.31 86 ASP A C 1
ATOM 648 O O . ASP A 1 86 ? 7.926 10.172 -1.965 1 97.31 86 ASP A O 1
ATOM 652 N N . PHE A 1 87 ? 7.977 12.43 -1.957 1 94.94 87 PHE A N 1
ATOM 653 C CA . PHE A 1 87 ? 8.531 12.469 -3.305 1 94.94 87 PHE A CA 1
ATOM 654 C C . PHE A 1 87 ? 9.633 13.523 -3.406 1 94.94 87 PHE A C 1
ATOM 656 O O . PHE A 1 87 ? 9.492 14.625 -2.873 1 94.94 87 PHE A O 1
ATOM 663 N N . ARG A 1 88 ? 10.68 13.109 -4.031 1 93.5 88 ARG A N 1
ATOM 664 C CA . ARG A 1 88 ? 11.805 14 -4.32 1 93.5 88 ARG A CA 1
ATOM 665 C C . ARG A 1 88 ? 11.977 14.195 -5.82 1 93.5 88 ARG A C 1
ATOM 667 O O . ARG A 1 88 ? 11.719 13.281 -6.605 1 93.5 88 ARG A O 1
ATOM 674 N N . LEU A 1 89 ? 12.398 15.391 -6.129 1 87.94 89 LEU A N 1
ATOM 675 C CA . LEU A 1 89 ? 12.766 15.641 -7.52 1 87.94 89 LEU A CA 1
ATOM 676 C C . LEU A 1 89 ? 13.891 14.711 -7.961 1 87.94 89 LEU A C 1
ATOM 678 O O . LEU A 1 89 ? 14.812 14.438 -7.184 1 87.94 89 LEU A O 1
ATOM 682 N N . SER A 1 90 ? 13.742 14.305 -9.211 1 80.44 90 SER A N 1
ATOM 683 C CA . SER A 1 90 ? 14.75 13.406 -9.742 1 80.44 90 SER A CA 1
ATOM 684 C C . SER A 1 90 ? 16.156 13.992 -9.594 1 80.44 90 SER A C 1
ATOM 686 O O . SER A 1 90 ? 16.375 15.172 -9.875 1 80.44 90 SER A O 1
ATOM 688 N N . ALA A 1 91 ? 17.125 13.148 -9.102 1 78.19 91 ALA A N 1
ATOM 689 C CA . ALA A 1 91 ? 18.547 13.5 -8.984 1 78.19 91 ALA A CA 1
ATOM 690 C C . ALA A 1 91 ? 18.734 14.68 -8.031 1 78.19 91 ALA A C 1
ATOM 692 O O . ALA A 1 91 ? 19.688 15.445 -8.18 1 78.19 91 ALA A O 1
ATOM 693 N N . SER A 1 92 ? 17.766 14.875 -7.191 1 83.5 92 SER A N 1
ATOM 694 C CA . SER A 1 92 ? 17.859 15.977 -6.242 1 83.5 92 SER A CA 1
ATOM 695 C C . SER A 1 92 ? 17.484 15.523 -4.832 1 83.5 92 SER A C 1
ATOM 697 O O . SER A 1 92 ? 16.812 14.508 -4.656 1 83.5 92 SER A O 1
ATOM 699 N N . THR A 1 93 ? 18 16.281 -3.887 1 86.88 93 THR A N 1
ATOM 700 C CA . THR A 1 93 ? 17.609 16.047 -2.5 1 86.88 93 THR A CA 1
ATOM 701 C C . THR A 1 93 ? 16.312 16.797 -2.166 1 86.88 93 THR A C 1
ATOM 703 O O . THR A 1 93 ? 15.758 16.625 -1.081 1 86.88 93 THR A O 1
ATOM 706 N N . THR A 1 94 ? 15.844 17.516 -3.057 1 92 94 THR A N 1
ATOM 707 C CA . THR A 1 94 ? 14.688 18.359 -2.809 1 92 94 THR A CA 1
ATOM 708 C C . THR A 1 94 ? 13.414 17.516 -2.719 1 92 94 THR A C 1
ATOM 710 O O . THR A 1 94 ? 12.992 16.922 -3.707 1 92 94 THR A O 1
ATOM 713 N N . LYS A 1 95 ? 12.828 17.516 -1.564 1 95.94 95 LYS A N 1
ATOM 714 C CA . LYS A 1 95 ? 11.531 16.875 -1.379 1 95.94 95 LYS A CA 1
ATOM 715 C C . LYS A 1 95 ? 10.391 17.812 -1.778 1 95.94 95 LYS A C 1
ATOM 717 O O . LYS A 1 95 ? 10.266 18.906 -1.238 1 95.94 95 LYS A O 1
ATOM 722 N N . ILE A 1 96 ? 9.594 17.391 -2.684 1 96.12 96 ILE A N 1
ATOM 723 C CA . ILE A 1 96 ? 8.57 18.297 -3.211 1 96.12 96 ILE A CA 1
ATOM 724 C C . ILE A 1 96 ? 7.215 17.938 -2.605 1 96.12 96 ILE A C 1
ATOM 726 O O . ILE A 1 96 ? 6.273 18.734 -2.684 1 96.12 96 ILE A O 1
ATOM 730 N N . SER A 1 97 ? 7.109 16.781 -2.088 1 97.12 97 SER A N 1
ATOM 731 C CA . SER A 1 97 ? 5.914 16.391 -1.35 1 97.12 97 SER A CA 1
ATOM 732 C C . SER A 1 97 ? 6.254 15.438 -0.212 1 97.12 97 SER A C 1
ATOM 734 O O . SER A 1 97 ? 7.23 14.695 -0.292 1 97.12 97 SER A O 1
ATOM 736 N N . GLY A 1 98 ? 5.469 15.508 0.813 1 97.88 98 GLY A N 1
ATOM 737 C CA . GLY A 1 98 ? 5.641 14.641 1.971 1 97.88 98 GLY A CA 1
ATOM 738 C C . GLY A 1 98 ? 4.473 14.703 2.936 1 97.88 98 GLY A C 1
ATOM 739 O O . GLY A 1 98 ? 3.416 15.242 2.607 1 97.88 98 GLY A O 1
ATOM 740 N N . TYR A 1 99 ? 4.672 14.062 4.039 1 98.56 99 TYR A N 1
ATOM 741 C CA . TYR A 1 99 ? 3.633 13.984 5.059 1 98.56 99 TYR A CA 1
ATOM 742 C C . TYR A 1 99 ? 4.242 13.836 6.449 1 98.56 99 TYR A C 1
ATOM 744 O O . TYR A 1 99 ? 5.363 13.344 6.594 1 98.56 99 TYR A O 1
ATOM 752 N N . GLU A 1 100 ? 3.488 14.281 7.461 1 98.56 100 GLU A N 1
ATOM 753 C CA . GLU A 1 100 ? 3.865 14.062 8.852 1 98.56 100 GLU A CA 1
ATOM 754 C C . GLU A 1 100 ? 2.639 13.781 9.719 1 98.56 100 GLU A C 1
ATOM 756 O O . GLU A 1 100 ? 1.585 14.391 9.531 1 98.56 100 GLU A O 1
ATOM 761 N N . PRO A 1 101 ? 2.768 12.852 10.633 1 98.62 101 PRO A N 1
ATOM 762 C CA . PRO A 1 101 ? 1.675 12.547 11.555 1 98.62 101 PRO A CA 1
ATOM 763 C C . PRO A 1 101 ? 1.682 13.438 12.797 1 98.62 101 PRO A C 1
ATOM 765 O O . PRO A 1 101 ? 2.748 13.758 13.328 1 98.62 101 PRO A O 1
ATOM 768 N N . TYR A 1 102 ? 0.499 13.836 13.25 1 97.88 102 TYR A N 1
ATOM 769 C CA . TYR A 1 102 ? 0.316 14.656 14.438 1 97.88 102 TYR A CA 1
ATOM 770 C C . TYR A 1 102 ? -0.865 14.156 15.266 1 97.88 102 TYR A C 1
ATOM 772 O O . TYR A 1 102 ? -1.758 13.484 14.742 1 97.88 102 TYR A O 1
ATOM 780 N N . GLN A 1 103 ? -0.819 14.43 16.469 1 95.81 103 GLN A N 1
ATOM 781 C CA . GLN A 1 103 ? -1.967 14.297 17.359 1 95.81 103 GLN A CA 1
ATOM 782 C C . GLN A 1 103 ? -2.4 15.656 17.906 1 95.81 103 GLN A C 1
ATOM 784 O O . GLN A 1 103 ? -1.57 16.422 18.391 1 95.81 103 GLN A O 1
ATOM 789 N N . VAL A 1 104 ? -3.652 15.984 17.734 1 93.31 104 VAL A N 1
ATOM 790 C CA . VAL A 1 104 ? -4.266 17.188 18.297 1 93.31 104 VAL A CA 1
ATOM 791 C C . VAL A 1 104 ? -5.48 16.812 19.141 1 93.31 104 VAL A C 1
ATOM 793 O O . VAL A 1 104 ? -6.461 16.266 18.625 1 93.31 104 VAL A O 1
ATOM 796 N N . ASN A 1 105 ? -5.449 17.062 20.453 1 89.69 105 ASN A N 1
ATOM 797 C CA . ASN A 1 105 ? -6.543 16.688 21.344 1 89.69 105 ASN A CA 1
ATOM 798 C C . ASN A 1 105 ? -6.926 15.227 21.188 1 89.69 105 ASN A C 1
ATOM 800 O O . ASN A 1 105 ? -8.102 14.898 21.031 1 89.69 105 ASN A O 1
ATOM 804 N N . HIS A 1 106 ? -5.969 14.359 21.031 1 88.94 106 HIS A N 1
ATOM 805 C CA . HIS A 1 106 ? -6.09 12.906 21.016 1 88.94 106 HIS A CA 1
ATOM 806 C C . HIS A 1 106 ? -6.602 12.406 19.672 1 88.94 106 HIS A C 1
ATOM 808 O O . HIS A 1 106 ? -6.926 11.227 19.531 1 88.94 106 HIS A O 1
ATOM 814 N N . ILE A 1 107 ? -6.688 13.375 18.781 1 94.44 107 ILE A N 1
ATOM 815 C CA . ILE A 1 107 ? -7.094 12.992 17.438 1 94.44 107 ILE A CA 1
ATOM 816 C C . ILE A 1 107 ? -5.863 12.875 16.531 1 94.44 107 ILE A C 1
ATOM 818 O O . ILE A 1 107 ? -4.992 13.742 16.547 1 94.44 107 ILE A O 1
ATOM 822 N N . PHE A 1 108 ? -5.773 11.789 15.828 1 97.38 108 PHE A N 1
ATOM 823 C CA . PHE A 1 108 ? -4.664 11.547 14.914 1 97.38 108 PHE A CA 1
ATOM 824 C C . PHE A 1 108 ? -4.902 12.242 13.578 1 97.38 108 PHE A C 1
ATOM 826 O O . PHE A 1 108 ? -5.977 12.109 12.984 1 97.38 108 PHE A O 1
ATOM 833 N N . TYR A 1 109 ? -3.875 12.945 13.078 1 98.12 109 TYR A N 1
ATOM 834 C CA . TYR A 1 109 ? -3.906 13.609 11.781 1 98.12 109 TYR A CA 1
ATOM 835 C C . TYR A 1 109 ? -2.67 13.258 10.961 1 98.12 109 TYR A C 1
ATOM 837 O O . TYR A 1 109 ? -1.589 13.047 11.516 1 98.12 109 TYR A O 1
ATOM 845 N N . LEU A 1 110 ? -2.879 13.148 9.719 1 98.62 110 LEU A N 1
ATOM 846 C CA . LEU A 1 110 ? -1.776 13.18 8.766 1 98.62 110 LEU A CA 1
ATOM 847 C C . LEU A 1 110 ? -1.791 14.477 7.965 1 98.62 110 LEU A C 1
ATOM 849 O O . LEU A 1 110 ? -2.818 14.85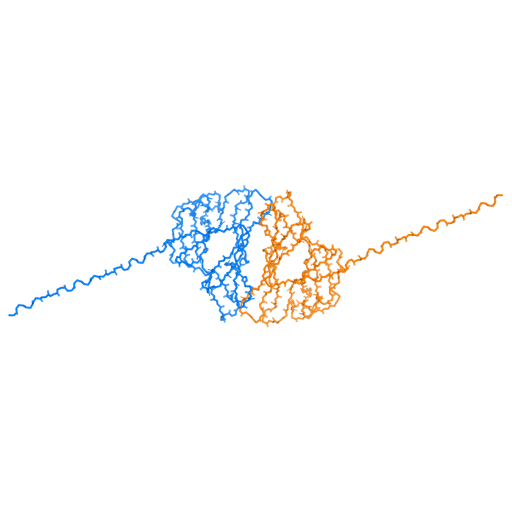2 7.391 1 98.62 110 LEU A O 1
ATOM 853 N N . VAL A 1 111 ? -0.673 15.188 8 1 98.69 111 VAL A N 1
ATOM 854 C CA . VAL A 1 111 ? -0.58 16.438 7.254 1 98.69 111 VAL A CA 1
ATOM 855 C C . VAL A 1 111 ? 0.289 16.234 6.016 1 98.69 111 VAL A C 1
ATOM 857 O O . VAL A 1 111 ? 1.434 15.781 6.117 1 98.69 111 VAL A O 1
ATOM 860 N N . ARG A 1 112 ? -0.25 16.531 4.871 1 98.62 112 ARG A N 1
ATOM 861 C CA . ARG A 1 112 ? 0.482 16.469 3.609 1 98.62 112 ARG A CA 1
ATOM 862 C C . ARG A 1 112 ? 1.018 17.859 3.229 1 98.62 112 ARG A C 1
ATOM 864 O O . ARG A 1 112 ? 0.327 18.859 3.393 1 98.62 112 ARG A O 1
ATOM 871 N N . ALA A 1 113 ? 2.219 17.906 2.771 1 98.56 113 ALA A N 1
ATOM 872 C CA . ALA A 1 113 ? 2.824 19.094 2.184 1 98.56 113 ALA A CA 1
ATOM 873 C C . ALA A 1 113 ? 3.166 18.875 0.714 1 98.56 113 ALA A C 1
ATOM 875 O O . ALA A 1 113 ? 3.738 17.844 0.355 1 98.56 113 ALA A O 1
ATOM 876 N N . VAL A 1 114 ? 2.791 19.828 -0.138 1 97.44 114 VAL A N 1
ATOM 877 C CA . VAL A 1 114 ? 3.102 19.766 -1.562 1 97.44 114 VAL A CA 1
ATOM 878 C C . VAL A 1 114 ? 3.584 21.125 -2.055 1 97.44 114 VAL A C 1
ATOM 880 O O . VAL A 1 114 ? 2.918 22.141 -1.843 1 97.44 114 VAL A O 1
ATOM 883 N N . LYS A 1 115 ? 4.727 21.125 -2.682 1 96.62 115 LYS A N 1
ATOM 884 C CA . LYS A 1 115 ? 5.184 22.359 -3.326 1 96.62 115 LYS A CA 1
ATOM 885 C C . LYS A 1 115 ? 4.254 22.75 -4.473 1 96.62 115 LYS A C 1
ATOM 887 O O . LYS A 1 115 ? 3.824 21.906 -5.25 1 96.62 115 LYS A O 1
ATOM 892 N N . MET A 1 116 ? 3.902 24.016 -4.539 1 94.56 116 MET A N 1
ATOM 893 C CA . MET A 1 116 ? 2.986 24.5 -5.562 1 94.56 116 MET A CA 1
ATOM 894 C C . MET A 1 116 ? 3.756 25.062 -6.762 1 94.56 116 MET A C 1
ATOM 896 O O . MET A 1 116 ? 4.703 25.828 -6.594 1 94.56 116 MET A O 1
ATOM 900 N N . ALA A 1 117 ? 3.357 24.531 -7.934 1 82.5 117 ALA A N 1
ATOM 901 C CA . ALA A 1 117 ? 3.959 25.094 -9.141 1 82.5 117 ALA A CA 1
ATOM 902 C C . ALA A 1 117 ? 3.387 26.484 -9.438 1 82.5 117 ALA A C 1
ATOM 904 O O . ALA A 1 117 ? 2.203 26.734 -9.203 1 82.5 117 ALA A O 1
ATOM 905 N N . GLU A 1 118 ? 4.105 27.547 -9.547 1 68.06 118 GLU A N 1
ATOM 906 C CA . GLU A 1 118 ? 3.635 28.875 -9.898 1 68.06 118 GLU A CA 1
ATOM 907 C C . GLU A 1 118 ? 3.123 28.922 -11.336 1 68.06 118 GLU A C 1
ATOM 909 O O . GLU A 1 118 ? 3.584 28.156 -12.188 1 68.06 118 GLU A O 1
ATOM 914 N N . SER A 1 119 ? 1.722 29.172 -11.508 1 58.31 119 SER A N 1
ATOM 915 C CA . SER A 1 119 ? 0.994 29.281 -12.773 1 58.31 119 SER A CA 1
ATOM 916 C C . SER A 1 119 ? 1.927 29.656 -13.914 1 58.31 119 SER A C 1
ATOM 918 O O . SER A 1 119 ? 1.696 29.266 -15.062 1 58.31 119 SER A O 1
ATOM 920 N N . SER A 1 120 ? 2.605 30.844 -13.703 1 51.5 120 SER A N 1
ATOM 921 C CA . SER A 1 120 ? 3.236 31.312 -14.93 1 51.5 120 SER A CA 1
ATOM 922 C C . SER A 1 120 ? 4.09 30.234 -15.57 1 51.5 120 SER A C 1
ATOM 924 O O . SER A 1 120 ? 3.904 29.891 -16.75 1 51.5 120 SER A O 1
ATOM 926 N N . GLU A 1 121 ? 5.527 30.688 -15.781 1 47.91 121 GLU A N 1
ATOM 927 C CA . GLU A 1 121 ? 6.547 30.047 -16.609 1 47.91 121 GLU A CA 1
ATOM 928 C C . GLU A 1 121 ? 6.785 28.594 -16.188 1 47.91 121 GLU A C 1
ATOM 930 O O . GLU A 1 121 ? 6.246 28.156 -15.172 1 47.91 121 GLU A O 1
ATOM 935 N N . SER A 1 122 ? 8.039 28.094 -16.391 1 49.81 122 SER A N 1
ATOM 936 C CA . SER A 1 122 ? 8.664 26.781 -16.281 1 49.81 122 SER A CA 1
ATOM 937 C C . SER A 1 122 ? 8.453 26.172 -14.906 1 49.81 122 SER A C 1
ATOM 939 O O . SER A 1 122 ? 8.734 26.812 -13.891 1 49.81 122 SER A O 1
ATOM 941 N N . THR A 1 123 ? 7.375 25.375 -14.57 1 57.84 123 THR A N 1
ATOM 942 C CA . THR A 1 123 ? 7.086 24.516 -13.422 1 57.84 123 THR A CA 1
ATOM 943 C C . THR A 1 123 ? 8.375 23.953 -12.828 1 57.84 123 THR A C 1
ATOM 945 O O . THR A 1 123 ? 8.68 22.766 -13 1 57.84 123 THR A O 1
ATOM 948 N N . ASP A 1 124 ? 9.336 24.797 -12.68 1 74.69 124 ASP A N 1
ATOM 949 C CA . ASP A 1 124 ? 10.609 24.312 -12.164 1 74.69 124 ASP A CA 1
ATOM 950 C C . ASP A 1 124 ? 10.57 24.172 -10.641 1 74.69 124 ASP A C 1
ATOM 952 O O . ASP A 1 124 ? 10.68 25.172 -9.922 1 74.69 124 ASP A O 1
ATOM 956 N N . LEU A 1 125 ? 10.281 23.141 -10.062 1 83.94 125 LEU A N 1
ATOM 957 C CA . LEU A 1 125 ? 10.18 22.828 -8.633 1 83.94 125 LEU A CA 1
ATOM 958 C C . LEU A 1 125 ? 11.555 22.797 -7.988 1 83.94 125 LEU A C 1
ATOM 960 O O . LEU A 1 125 ? 11.68 22.547 -6.789 1 83.94 125 LEU A O 1
ATOM 964 N N . THR A 1 126 ? 12.461 23.219 -8.797 1 85.44 126 THR A N 1
ATOM 965 C CA . THR A 1 126 ? 13.797 23.328 -8.219 1 85.44 126 THR A CA 1
ATOM 966 C C . THR A 1 126 ? 13.953 24.625 -7.445 1 85.44 126 THR A C 1
ATOM 968 O O . THR A 1 126 ? 14.805 24.734 -6.559 1 85.44 126 THR A O 1
ATOM 971 N N . ASP A 1 127 ? 13.125 25.594 -7.82 1 89.06 127 ASP A N 1
ATOM 972 C CA . ASP A 1 127 ? 13.133 26.859 -7.094 1 89.06 127 ASP A CA 1
ATOM 973 C C . ASP A 1 127 ? 12.266 26.781 -5.84 1 89.06 127 ASP A C 1
ATOM 975 O O . ASP A 1 127 ? 11.461 25.859 -5.695 1 89.06 127 ASP A O 1
ATOM 979 N N . ALA A 1 128 ? 12.57 27.766 -4.957 1 93.75 128 ALA A N 1
ATOM 980 C CA . ALA A 1 128 ? 11.688 27.891 -3.803 1 93.75 128 ALA A CA 1
ATOM 981 C C . ALA A 1 128 ? 10.281 28.312 -4.234 1 93.75 128 ALA A C 1
ATOM 983 O O . ALA A 1 128 ? 10.117 29.234 -5.027 1 93.75 128 ALA A O 1
ATOM 984 N N . THR A 1 129 ? 9.344 27.594 -3.801 1 95.12 129 THR A N 1
ATOM 985 C CA . THR A 1 129 ? 7.945 27.906 -4.055 1 95.12 129 THR A CA 1
AT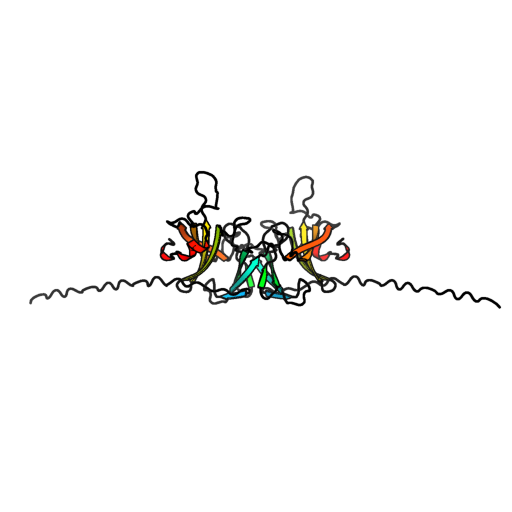OM 986 C C . THR A 1 129 ? 7.121 27.781 -2.775 1 95.12 129 THR A C 1
ATOM 988 O O . THR A 1 129 ? 7.621 27.297 -1.758 1 95.12 129 THR A O 1
ATOM 991 N N . LYS A 1 130 ? 5.914 28.297 -2.85 1 96.44 130 LYS A N 1
ATOM 992 C CA . LYS A 1 130 ? 5.004 28.109 -1.722 1 96.44 130 LYS A CA 1
ATOM 993 C C . LYS A 1 130 ? 4.602 26.641 -1.58 1 96.44 130 LYS A C 1
ATOM 995 O O . LYS A 1 130 ? 4.742 25.859 -2.521 1 96.44 130 LYS A O 1
ATOM 1000 N N . VAL A 1 131 ? 4.207 26.297 -0.378 1 97.38 131 VAL A N 1
ATOM 1001 C CA . VAL A 1 131 ? 3.822 24.922 -0.048 1 97.38 131 VAL A CA 1
ATOM 1002 C C . VAL A 1 131 ? 2.375 24.891 0.434 1 97.38 131 VAL A C 1
ATOM 1004 O O . VAL A 1 131 ? 1.96 25.75 1.228 1 97.38 131 VAL A O 1
ATOM 1007 N N . LYS A 1 132 ? 1.642 24 -0.126 1 98.12 132 LYS A N 1
ATOM 1008 C CA . LYS A 1 132 ? 0.296 23.75 0.384 1 98.12 132 LYS A CA 1
ATOM 1009 C C . LYS A 1 132 ? 0.301 22.641 1.426 1 98.12 132 LYS A C 1
ATOM 1011 O O . LYS A 1 132 ? 0.799 21.531 1.166 1 98.12 132 LYS A O 1
ATOM 1016 N N . PHE A 1 133 ? -0.256 22.922 2.6 1 98.56 133 PHE A N 1
ATOM 1017 C CA . PHE A 1 133 ? -0.515 21.906 3.623 1 98.56 133 PHE A CA 1
ATOM 1018 C C . PHE A 1 133 ? -1.975 21.469 3.594 1 98.56 133 PHE A C 1
ATOM 1020 O O . PHE A 1 133 ? -2.875 22.312 3.461 1 98.56 133 PHE A O 1
ATOM 1027 N N . THR A 1 134 ? -2.229 20.234 3.611 1 98.5 134 THR A N 1
ATOM 1028 C CA . THR A 1 134 ? -3.562 19.672 3.791 1 98.5 134 THR A CA 1
ATOM 1029 C C . THR A 1 134 ? -3.582 18.688 4.957 1 98.5 134 THR A C 1
ATOM 1031 O O . THR A 1 134 ? -2.721 17.812 5.051 1 98.5 134 THR A O 1
ATOM 1034 N N . ARG A 1 135 ? -4.484 18.844 5.82 1 98.44 135 ARG A N 1
ATOM 1035 C CA . ARG A 1 135 ? -4.629 17.984 6.988 1 98.44 135 ARG A CA 1
ATOM 1036 C C . ARG A 1 135 ? -5.73 16.953 6.781 1 98.44 135 ARG A C 1
ATOM 1038 O O . ARG A 1 135 ? -6.812 17.281 6.293 1 98.44 135 ARG A O 1
ATOM 1045 N N . TYR A 1 136 ? -5.445 15.75 7.129 1 98.31 136 TYR A N 1
ATOM 1046 C CA . TYR A 1 136 ? -6.406 14.664 6.988 1 98.31 136 TYR A CA 1
ATOM 1047 C C . TYR A 1 136 ? -6.641 13.961 8.32 1 98.31 136 TYR A C 1
ATOM 1049 O O . TYR A 1 136 ? -5.719 13.836 9.133 1 98.31 136 TYR A O 1
ATOM 1057 N N . ARG A 1 137 ? -7.777 13.508 8.508 1 97.69 137 ARG A N 1
ATOM 1058 C CA . ARG A 1 137 ? -8.094 12.578 9.586 1 97.69 137 ARG A CA 1
ATOM 1059 C C . ARG A 1 137 ? -8.914 11.398 9.062 1 97.69 137 ARG A C 1
ATOM 1061 O O . ARG A 1 137 ? -9.492 11.469 7.977 1 97.69 137 ARG A O 1
ATOM 1068 N N . ILE A 1 138 ? -8.922 10.297 9.812 1 98.06 138 ILE A N 1
ATOM 1069 C CA . ILE A 1 138 ? -9.688 9.125 9.398 1 98.06 138 ILE A CA 1
ATOM 1070 C C . ILE A 1 138 ? -11.172 9.367 9.633 1 98.06 138 ILE A C 1
ATOM 1072 O O . ILE A 1 138 ? -11.562 9.859 10.695 1 98.06 138 ILE A O 1
ATOM 1076 N N . ALA A 1 139 ? -11.906 9.125 8.641 1 96.81 139 ALA A N 1
ATOM 1077 C CA . ALA A 1 139 ? -13.359 9.102 8.719 1 96.81 139 ALA A CA 1
ATOM 1078 C C . ALA A 1 139 ? -13.922 7.762 8.242 1 96.81 139 ALA A C 1
ATOM 1080 O O . ALA A 1 139 ? -13.188 6.949 7.672 1 96.81 139 ALA A O 1
ATOM 1081 N N . SER A 1 140 ? -15.148 7.523 8.586 1 96.38 140 SER A N 1
ATOM 1082 C CA . SER A 1 140 ? -15.789 6.27 8.195 1 96.38 140 SER A CA 1
ATOM 1083 C C . SER A 1 140 ? -17.062 6.52 7.395 1 96.38 140 SER A C 1
ATOM 1085 O O . SER A 1 140 ? -17.672 7.582 7.512 1 96.38 140 SER A O 1
ATOM 1087 N N . ASN A 1 141 ? -17.312 5.664 6.465 1 92.44 141 ASN A N 1
ATOM 1088 C CA . ASN A 1 141 ? -18.516 5.625 5.66 1 92.44 141 ASN A CA 1
ATOM 1089 C C . ASN A 1 141 ? -19.078 4.207 5.566 1 92.44 141 ASN A C 1
ATOM 1091 O O . ASN A 1 141 ? -18.391 3.291 5.117 1 92.44 141 ASN A O 1
ATOM 1095 N N . THR A 1 142 ? -20.234 3.951 5.992 1 85.12 142 THR A N 1
ATOM 1096 C CA . THR A 1 142 ? -20.797 2.604 5.949 1 85.12 142 THR A CA 1
ATOM 1097 C C . THR A 1 142 ? -22 2.549 5.016 1 85.12 142 THR A C 1
ATOM 1099 O O . THR A 1 142 ? -22.625 1.497 4.859 1 85.12 142 THR A O 1
ATOM 1102 N N . ALA A 1 143 ? -22.281 3.543 4.289 1 85.56 143 ALA A N 1
ATOM 1103 C CA . ALA A 1 143 ? -23.578 3.621 3.639 1 85.56 143 ALA A CA 1
ATOM 1104 C C . ALA A 1 143 ? -23.438 3.691 2.121 1 85.56 143 ALA A C 1
ATOM 1106 O O . ALA A 1 143 ? -24.281 3.178 1.385 1 85.56 143 ALA A O 1
ATOM 1107 N N . ASP A 1 144 ? -22.375 4.223 1.58 1 89.62 144 ASP A N 1
ATOM 1108 C CA . ASP A 1 144 ? -22.297 4.574 0.166 1 89.62 144 ASP A CA 1
ATOM 1109 C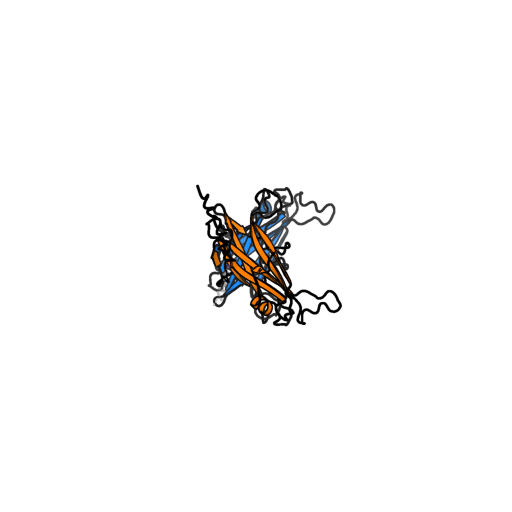 C . ASP A 1 144 ? -21.453 3.564 -0.606 1 89.62 144 ASP A C 1
ATOM 1111 O O . ASP A 1 144 ? -20.234 3.547 -0.481 1 89.62 144 ASP A O 1
ATOM 1115 N N . PRO A 1 145 ? -22.156 2.775 -1.416 1 85.44 145 PRO A N 1
ATOM 1116 C CA . PRO A 1 145 ? -21.375 1.844 -2.227 1 85.44 145 PRO A CA 1
ATOM 1117 C C . PRO A 1 145 ? -20.328 2.549 -3.078 1 85.44 145 PRO A C 1
ATOM 1119 O O . PRO A 1 145 ? -20.594 3.615 -3.637 1 85.44 145 PRO A O 1
ATOM 1122 N N . GLY A 1 146 ? -19.094 2.008 -3.129 1 87.19 146 GLY A N 1
ATOM 1123 C CA . GLY A 1 146 ? -18.016 2.57 -3.924 1 87.19 146 GLY A CA 1
ATOM 1124 C C . GLY A 1 146 ? -17.109 3.492 -3.133 1 87.19 146 GLY A C 1
ATOM 1125 O O . GLY A 1 146 ? -16.031 3.873 -3.605 1 87.19 146 GLY A O 1
ATOM 1126 N N . VAL A 1 147 ? -17.65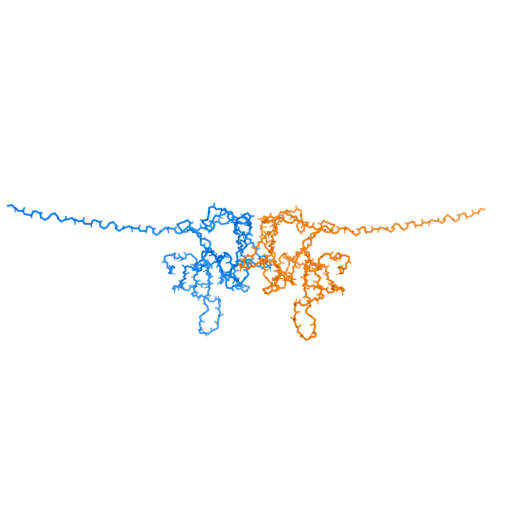6 3.832 -1.979 1 90.81 147 VAL A N 1
ATOM 1127 C CA . VAL A 1 147 ? -16.844 4.664 -1.089 1 90.81 147 VAL A CA 1
ATOM 1128 C C . VAL A 1 147 ? -16.203 3.793 -0.015 1 90.81 147 VAL A C 1
ATOM 1130 O O . VAL A 1 147 ? -16.859 2.926 0.569 1 90.81 147 VAL A O 1
ATOM 1133 N N . ALA A 1 148 ? -14.977 4.016 0.244 1 94.69 148 ALA A N 1
ATOM 1134 C CA . ALA A 1 148 ? -14.234 3.221 1.218 1 94.69 148 ALA A CA 1
ATOM 1135 C C . ALA A 1 148 ? -14.875 3.312 2.602 1 94.69 148 ALA A C 1
ATOM 1137 O O . ALA A 1 148 ? -15.305 4.387 3.021 1 94.69 148 ALA A O 1
ATOM 1138 N N . ALA A 1 149 ? -14.906 2.24 3.322 1 96.5 149 ALA A N 1
ATOM 1139 C CA . ALA A 1 149 ? -15.43 2.199 4.684 1 96.5 149 ALA A CA 1
ATOM 1140 C C . ALA A 1 149 ? -14.672 3.166 5.594 1 96.5 149 ALA A C 1
ATOM 1142 O O . ALA A 1 149 ? -15.266 3.785 6.48 1 96.5 149 ALA A O 1
ATOM 1143 N N . PHE A 1 150 ? -13.367 3.219 5.422 1 97.69 150 PHE A N 1
ATOM 1144 C CA . PHE A 1 150 ? -12.516 4.211 6.066 1 97.69 150 PHE A CA 1
ATOM 1145 C C . PHE A 1 150 ? -11.711 4.988 5.031 1 97.69 150 PHE A C 1
ATOM 1147 O O . PHE A 1 150 ? -11.203 4.406 4.07 1 97.69 150 PHE A O 1
ATOM 1154 N N . PHE A 1 151 ? -11.68 6.254 5.23 1 97.69 151 PHE A N 1
ATOM 1155 C CA . PHE A 1 151 ? -10.969 7.094 4.273 1 97.69 151 PHE A CA 1
ATOM 1156 C C . PHE A 1 151 ? -10.383 8.32 4.961 1 97.69 151 PHE A C 1
ATOM 1158 O O . PHE A 1 151 ? -10.719 8.617 6.109 1 97.69 151 PHE A O 1
ATOM 1165 N N . TRP A 1 152 ? -9.438 8.953 4.328 1 98.06 152 TRP A N 1
ATOM 1166 C CA . TRP A 1 152 ? -8.844 10.195 4.805 1 98.06 152 TRP A CA 1
ATOM 1167 C C . TRP A 1 152 ? -9.719 11.398 4.445 1 98.06 152 TRP A C 1
ATOM 1169 O O . TRP A 1 152 ? -9.828 11.758 3.271 1 98.06 152 TRP A O 1
ATOM 1179 N N . GLN A 1 153 ? -10.266 11.945 5.398 1 97.12 153 GLN A N 1
ATOM 1180 C CA . GLN A 1 153 ? -11.086 13.141 5.195 1 97.12 153 GLN A CA 1
ATOM 1181 C C . GLN A 1 153 ? -10.258 14.406 5.379 1 97.12 153 GLN A C 1
ATOM 1183 O O . GLN A 1 153 ? -9.688 14.633 6.449 1 97.12 153 GLN A O 1
ATOM 1188 N N . PRO A 1 154 ? -10.227 15.227 4.355 1 97.5 154 PRO A N 1
ATOM 1189 C CA . PRO A 1 154 ? -9.547 16.516 4.57 1 97.5 154 PRO A CA 1
ATOM 1190 C C . PRO A 1 154 ? -10.242 17.375 5.613 1 97.5 154 PRO A C 1
ATOM 1192 O O . PRO A 1 154 ? -11.469 17.5 5.609 1 97.5 154 PRO A O 1
ATOM 1195 N N . SER A 1 155 ? -9.492 17.938 6.547 1 96.31 155 SER A N 1
ATOM 1196 C CA . SER A 1 155 ? -10.039 18.797 7.594 1 96.31 155 SER A CA 1
ATOM 1197 C C . SER A 1 155 ? -9.367 20.156 7.594 1 96.31 155 SER A C 1
ATOM 1199 O O . SER A 1 155 ? -9.055 20.703 8.656 1 96.31 155 SER A O 1
ATOM 1201 N N . GLY A 1 156 ? -8.984 20.641 6.418 1 97.31 156 GLY A N 1
ATOM 1202 C CA . GLY A 1 156 ? -8.43 21.969 6.234 1 97.31 156 GLY A CA 1
ATOM 1203 C C . GLY A 1 156 ? -7.145 21.969 5.43 1 97.31 156 GLY A C 1
ATOM 1204 O O . GLY A 1 156 ? -6.477 20.938 5.312 1 97.31 156 GLY A O 1
ATOM 1205 N N . SER A 1 157 ? -6.926 23.078 4.863 1 98.38 157 SER A N 1
ATOM 1206 C CA . SER A 1 157 ? -5.684 23.297 4.133 1 98.38 157 SER A CA 1
ATOM 1207 C C . SER A 1 157 ? -5.285 24.781 4.148 1 98.38 157 SER A C 1
ATOM 1209 O O . SER A 1 157 ? -6.117 25.641 4.41 1 98.38 157 SER A O 1
ATOM 1211 N N . TYR A 1 158 ? -4.074 25.047 3.959 1 98.31 158 TYR A N 1
ATOM 1212 C CA . TYR A 1 158 ? -3.609 26.422 3.736 1 98.31 158 TYR A CA 1
ATOM 1213 C C . TYR A 1 158 ? -2.303 26.422 2.955 1 98.31 158 TYR A C 1
ATOM 1215 O O . TYR A 1 158 ? -1.628 25.406 2.844 1 98.31 158 TYR A O 1
ATOM 1223 N N . VAL A 1 159 ? -2.004 27.531 2.369 1 97.69 159 VAL A N 1
ATOM 1224 C CA . VAL A 1 159 ? -0.771 27.75 1.623 1 97.69 159 VAL A CA 1
ATOM 1225 C C . VAL A 1 159 ? 0.158 28.656 2.424 1 97.69 159 VAL A C 1
ATOM 1227 O O . VAL A 1 159 ? -0.288 29.641 3.018 1 97.69 159 VAL A O 1
ATOM 1230 N N . THR A 1 160 ? 1.355 28.281 2.438 1 97.88 160 THR A N 1
ATOM 1231 C CA . THR A 1 160 ? 2.326 29.062 3.193 1 97.88 160 THR A CA 1
ATOM 1232 C C . THR A 1 160 ? 2.475 30.453 2.598 1 97.88 160 THR A C 1
ATOM 1234 O O . THR A 1 160 ? 2.275 30.656 1.396 1 97.88 160 THR A O 1
ATOM 1237 N N . ASP A 1 161 ? 2.834 31.422 3.396 1 96.31 161 ASP A N 1
ATOM 1238 C CA . ASP A 1 161 ? 3.129 32.781 2.926 1 96.31 161 ASP A CA 1
ATOM 1239 C C . ASP A 1 161 ? 4.504 32.844 2.264 1 96.31 161 ASP A C 1
ATOM 1241 O O . ASP A 1 161 ? 4.672 33.469 1.227 1 96.31 161 ASP A O 1
ATOM 1245 N N . ALA A 1 162 ? 5.438 32.188 2.865 1 96.5 162 ALA A N 1
ATOM 1246 C CA . ALA A 1 162 ? 6.809 32.125 2.367 1 96.5 162 ALA A CA 1
ATOM 1247 C C . ALA A 1 162 ? 6.996 31 1.369 1 96.5 162 ALA A C 1
ATOM 1249 O O . ALA A 1 162 ? 6.176 30.078 1.303 1 96.5 162 ALA A O 1
ATOM 1250 N N . ALA A 1 163 ? 8.047 31.125 0.582 1 96.06 163 ALA A N 1
ATOM 1251 C CA . ALA A 1 163 ? 8.461 30.078 -0.339 1 96.06 163 ALA A CA 1
ATOM 1252 C C . ALA A 1 163 ? 9.531 29.188 0.288 1 96.06 163 ALA A C 1
ATOM 1254 O O . ALA A 1 163 ? 10.352 29.672 1.083 1 96.06 163 ALA A O 1
ATOM 1255 N N . TYR A 1 164 ? 9.508 27.906 -0.068 1 96.56 164 TYR A N 1
ATOM 1256 C CA . TYR A 1 164 ? 10.469 26.953 0.466 1 96.56 164 TYR A CA 1
ATOM 1257 C C . TYR A 1 164 ? 11.07 26.109 -0.651 1 96.56 164 TYR A C 1
ATOM 1259 O O . TYR A 1 164 ? 10.406 25.812 -1.648 1 96.56 164 TYR A O 1
ATOM 1267 N N . SER A 1 165 ? 12.297 25.688 -0.523 1 94.25 165 SER A N 1
ATOM 1268 C CA . SER A 1 165 ? 12.961 24.828 -1.496 1 94.25 165 SER A CA 1
ATOM 1269 C C . SER A 1 165 ? 12.578 23.359 -1.294 1 94.25 165 SER A C 1
ATOM 1271 O O . SER A 1 165 ? 12.633 22.562 -2.234 1 94.25 165 SER A O 1
ATOM 1273 N N . ASP A 1 166 ? 12.172 23.062 -0.111 1 96 166 ASP A N 1
ATOM 1274 C CA . ASP A 1 166 ? 11.93 21.703 0.356 1 96 166 ASP A CA 1
ATOM 1275 C C . ASP A 1 166 ? 10.766 21.656 1.336 1 96 166 ASP A C 1
ATOM 1277 O O . ASP A 1 166 ? 10.648 22.5 2.215 1 96 166 ASP A O 1
ATOM 1281 N N . VAL A 1 167 ? 9.977 20.609 1.211 1 97.81 167 VAL A N 1
ATOM 1282 C CA . VAL A 1 167 ? 8.781 20.594 2.051 1 97.81 167 VAL A CA 1
ATOM 1283 C C . VAL A 1 167 ? 9.18 20.391 3.512 1 97.81 167 VAL A C 1
ATOM 1285 O O . VAL A 1 167 ? 8.445 20.766 4.422 1 97.81 167 VAL A O 1
ATOM 1288 N N . ASP A 1 168 ? 10.312 19.719 3.787 1 97.38 168 ASP A N 1
ATOM 1289 C CA . ASP A 1 168 ? 10.75 19.547 5.168 1 97.38 168 ASP A CA 1
ATOM 1290 C C . ASP A 1 168 ? 10.961 20.906 5.852 1 97.38 168 ASP A C 1
ATOM 1292 O O . ASP A 1 168 ? 10.664 21.062 7.039 1 97.38 168 ASP A O 1
ATOM 1296 N N . GLU A 1 169 ? 11.461 21.844 5.113 1 97.38 169 GLU A N 1
ATOM 1297 C CA . GLU A 1 169 ? 11.625 23.203 5.645 1 97.38 169 GLU A CA 1
ATOM 1298 C C . GLU A 1 169 ? 10.273 23.828 5.965 1 97.38 169 GLU A C 1
ATOM 1300 O O . GLU A 1 169 ? 10.117 24.5 6.984 1 97.38 169 GLU A O 1
ATOM 1305 N N . ALA A 1 170 ? 9.352 23.641 5.098 1 98.19 170 ALA A N 1
ATOM 1306 C CA . ALA A 1 170 ? 8.016 24.172 5.316 1 98.19 170 ALA A CA 1
ATOM 1307 C C . ALA A 1 170 ? 7.379 23.578 6.57 1 98.19 170 ALA A C 1
ATOM 1309 O O . ALA A 1 170 ? 6.727 24.297 7.34 1 98.19 170 ALA A O 1
ATOM 1310 N N . PHE A 1 171 ? 7.574 22.281 6.82 1 98 171 PHE A N 1
ATOM 1311 C CA . PHE A 1 171 ? 6.98 21.609 7.969 1 98 171 PHE A CA 1
ATOM 1312 C C . PHE A 1 171 ? 7.449 22.25 9.273 1 98 171 PHE A C 1
ATOM 1314 O O . PHE A 1 171 ? 6.727 22.25 10.273 1 98 171 PHE A O 1
ATOM 1321 N N . ARG A 1 172 ? 8.602 22.828 9.312 1 97 172 ARG A N 1
ATOM 1322 C CA . ARG A 1 172 ? 9.125 23.469 10.516 1 97 172 ARG A CA 1
ATOM 1323 C C . ARG A 1 172 ? 8.289 24.688 10.898 1 97 172 ARG A C 1
ATOM 1325 O O . ARG A 1 172 ? 8.344 25.156 12.031 1 97 172 ARG A O 1
ATOM 1332 N N . THR A 1 173 ? 7.523 25.141 9.945 1 96.56 173 THR A N 1
ATOM 1333 C CA . THR A 1 173 ? 6.719 26.328 10.188 1 96.56 173 THR A CA 1
ATOM 1334 C C . THR A 1 173 ? 5.234 25.984 10.219 1 96.56 173 THR A C 1
ATOM 1336 O O . THR A 1 173 ? 4.383 26.875 10.156 1 96.56 173 THR A O 1
ATOM 1339 N N . LEU A 1 174 ? 4.934 24.75 10.242 1 97.12 174 LEU A N 1
ATOM 1340 C CA . LEU A 1 174 ? 3.545 24.297 10.242 1 97.12 174 LEU A CA 1
ATOM 1341 C C . LEU A 1 174 ? 2.768 24.906 11.398 1 97.12 174 LEU A C 1
ATOM 1343 O O . LEU A 1 174 ? 3.264 24.969 12.523 1 97.12 174 LEU A O 1
ATOM 1347 N N . ASN A 1 175 ? 1.64 25.422 11.102 1 95.06 175 ASN A N 1
ATOM 1348 C CA . ASN A 1 175 ? 0.74 26.031 12.078 1 95.06 175 ASN A CA 1
ATOM 1349 C C . ASN A 1 175 ? -0.642 25.375 12.039 1 95.06 175 ASN A C 1
ATOM 1351 O O . ASN A 1 175 ? -1.421 25.625 11.117 1 95.06 175 ASN A O 1
ATOM 1355 N N . MET A 1 176 ? -0.962 24.609 13.062 1 95 176 MET A N 1
ATOM 1356 C CA . MET A 1 176 ? -2.191 23.828 13.109 1 95 176 MET A CA 1
ATOM 1357 C C . MET A 1 176 ? -3.416 24.734 13.172 1 95 176 MET A C 1
ATOM 1359 O O . MET A 1 176 ? -4.504 24.344 12.742 1 95 176 MET A O 1
ATOM 1363 N N . ASP A 1 177 ? -3.26 25.906 13.625 1 93.31 177 ASP A N 1
ATOM 1364 C CA . ASP A 1 177 ? -4.383 26.844 13.781 1 93.31 177 ASP A CA 1
ATOM 1365 C C . ASP A 1 177 ? -4.828 27.391 12.43 1 93.31 177 ASP A C 1
ATOM 1367 O O . ASP A 1 177 ? -5.906 27.984 12.328 1 93.31 177 ASP A O 1
ATOM 1371 N N . LYS A 1 178 ? -3.973 27.219 11.43 1 95.94 178 LYS A N 1
ATOM 1372 C CA . LYS A 1 178 ? -4.27 27.797 10.125 1 95.94 178 LYS A CA 1
ATOM 1373 C C . LYS A 1 178 ? -5.18 26.891 9.312 1 95.94 178 LYS A C 1
ATOM 1375 O O . LYS A 1 178 ? -5.695 27.297 8.266 1 95.94 178 LYS A O 1
ATOM 1380 N N . PHE A 1 179 ? -5.27 25.641 9.828 1 95.12 179 PHE A N 1
ATOM 1381 C CA . PHE A 1 179 ? -6.164 24.75 9.094 1 95.12 179 PHE A CA 1
ATOM 1382 C C . PHE A 1 179 ? -7.617 25.156 9.297 1 95.12 179 PHE A C 1
ATOM 1384 O O . PHE A 1 179 ? -8.062 25.359 10.438 1 95.12 179 PHE A O 1
ATOM 1391 N N . LEU A 1 180 ? -8.406 25.531 8.328 1 81.44 180 LEU A N 1
ATOM 1392 C CA . LEU A 1 180 ? -9.797 25.969 8.352 1 81.44 180 LEU A CA 1
ATOM 1393 C C . LEU A 1 180 ? -10.734 24.844 7.898 1 81.44 180 LEU A C 1
ATOM 1395 O O . LEU A 1 180 ? -10.352 24.016 7.078 1 81.44 180 LEU A O 1
ATOM 1399 N N . MET B 1 1 ? 43.406 -67.125 -22.266 1 35.44 1 MET B N 1
ATOM 1400 C CA . MET B 1 1 ? 43.094 -66 -21.422 1 35.44 1 MET B CA 1
ATOM 1401 C C . MET B 1 1 ? 41.875 -65.25 -21.922 1 35.44 1 MET B C 1
ATOM 1403 O O . MET B 1 1 ? 41.906 -64.625 -22.953 1 35.44 1 MET B O 1
ATOM 1407 N N . LYS B 1 2 ? 40.594 -65.875 -21.734 1 46.25 2 LYS B N 1
ATOM 1408 C CA . LYS B 1 2 ? 39.25 -65.438 -22.062 1 46.25 2 LYS B CA 1
ATOM 1409 C C . LYS B 1 2 ? 38.969 -64.062 -21.391 1 46.25 2 LYS B C 1
ATOM 1411 O O . LYS B 1 2 ? 39.062 -63.969 -20.172 1 46.25 2 LYS B O 1
ATOM 1416 N N . LEU B 1 3 ? 39.219 -62.938 -22.031 1 45.47 3 LEU B N 1
ATOM 1417 C CA . LEU B 1 3 ? 38.938 -61.562 -21.641 1 45.47 3 LEU B CA 1
ATOM 1418 C C . LEU B 1 3 ? 37.438 -61.375 -21.344 1 45.47 3 LEU B C 1
ATOM 1420 O O . LEU B 1 3 ? 36.625 -61.5 -22.234 1 45.47 3 LEU B O 1
ATOM 1424 N N . SER B 1 4 ? 36.938 -61.781 -20.156 1 46.72 4 SER B N 1
ATOM 1425 C CA . SER B 1 4 ? 35.594 -61.5 -19.719 1 46.72 4 SER B CA 1
ATOM 1426 C C . SER B 1 4 ? 35.281 -60 -19.75 1 46.72 4 SER B C 1
ATOM 1428 O O . SER B 1 4 ? 36 -59.219 -19.156 1 46.72 4 SER B O 1
ATOM 1430 N N . ALA B 1 5 ? 34.688 -59.406 -20.828 1 47.81 5 ALA B N 1
ATOM 1431 C CA . ALA B 1 5 ? 34.156 -58.062 -20.953 1 47.81 5 ALA B CA 1
ATOM 1432 C C . ALA B 1 5 ? 33.125 -57.75 -19.875 1 47.81 5 ALA B C 1
ATOM 1434 O O . ALA B 1 5 ? 32.094 -58.406 -19.797 1 47.81 5 ALA B O 1
ATOM 1435 N N . LEU B 1 6 ? 33.531 -57.375 -18.672 1 47.78 6 LEU B N 1
ATOM 1436 C CA . LEU B 1 6 ? 32.656 -56.812 -17.641 1 47.78 6 LEU B CA 1
ATOM 1437 C C . LEU B 1 6 ? 31.922 -55.594 -18.172 1 47.78 6 LEU B C 1
ATOM 1439 O O . LEU B 1 6 ? 32.531 -54.594 -18.547 1 47.78 6 LEU B O 1
ATOM 1443 N N . PHE B 1 7 ? 30.766 -55.781 -18.812 1 43.34 7 PHE B N 1
ATOM 1444 C CA . PHE B 1 7 ? 29.859 -54.688 -19.141 1 43.34 7 PHE B CA 1
ATOM 1445 C C . PHE B 1 7 ? 29.469 -53.906 -17.891 1 43.34 7 PHE B C 1
ATOM 1447 O O . PHE B 1 7 ? 28.891 -54.469 -16.969 1 43.34 7 PHE B O 1
ATOM 1454 N N . ILE B 1 8 ? 30.188 -52.812 -17.547 1 48.22 8 ILE B N 1
ATOM 1455 C CA . ILE B 1 8 ? 29.781 -51.875 -16.531 1 48.22 8 ILE B CA 1
ATOM 1456 C C . ILE B 1 8 ? 28.469 -51.188 -16.922 1 48.22 8 ILE B C 1
ATOM 1458 O O . ILE B 1 8 ? 28.406 -50.5 -17.938 1 48.22 8 ILE B O 1
ATOM 1462 N N . ALA B 1 9 ? 27.297 -51.781 -16.562 1 48.66 9 ALA B N 1
ATOM 1463 C CA . ALA B 1 9 ? 26 -51.094 -16.641 1 48.66 9 ALA B CA 1
ATOM 1464 C C . ALA B 1 9 ? 26.031 -49.781 -15.844 1 48.66 9 ALA B C 1
ATOM 1466 O O . ALA B 1 9 ? 26.188 -49.781 -14.625 1 48.66 9 ALA B O 1
ATOM 1467 N N . SER B 1 10 ? 26.422 -48.688 -16.484 1 46.75 10 SER B N 1
ATOM 1468 C CA . SER B 1 10 ? 26.234 -47.375 -15.883 1 46.75 10 SER B CA 1
ATOM 1469 C C . SER B 1 10 ? 24.781 -47.125 -15.516 1 46.75 10 SER B C 1
ATOM 1471 O O . SER B 1 10 ? 23.906 -47.125 -16.375 1 46.75 10 SER B O 1
ATOM 1473 N N . LEU B 1 11 ? 24.328 -47.5 -14.32 1 46.09 11 LEU B N 1
ATOM 1474 C CA . LEU B 1 11 ? 23.047 -47.062 -13.789 1 46.09 11 LEU B CA 1
ATOM 1475 C C . LEU B 1 11 ? 22.922 -45.562 -13.828 1 46.09 11 LEU B C 1
ATOM 1477 O O . LEU B 1 11 ? 23.609 -44.844 -13.086 1 46.09 11 LEU B O 1
ATOM 1481 N N . LEU B 1 12 ? 22.562 -45 -14.953 1 46.12 12 LEU B N 1
ATOM 1482 C CA . LEU B 1 12 ? 22.109 -43.594 -14.961 1 46.12 12 LEU B CA 1
ATOM 1483 C C . LEU B 1 12 ? 21.016 -43.375 -13.93 1 46.12 12 LEU B C 1
ATOM 1485 O O . LEU B 1 12 ? 19.922 -43.938 -14.047 1 46.12 12 LEU B O 1
ATOM 1489 N N . MET B 1 13 ? 21.359 -43.156 -12.68 1 44.16 13 MET B N 1
ATOM 1490 C CA . MET B 1 13 ? 20.375 -42.625 -11.75 1 44.16 13 MET B CA 1
ATOM 1491 C C . MET B 1 13 ? 19.719 -41.375 -12.32 1 44.16 13 MET B C 1
ATOM 1493 O O . MET B 1 13 ? 20.359 -40.344 -12.438 1 44.16 13 MET B O 1
ATOM 1497 N N . ALA B 1 14 ? 18.75 -41.562 -13.172 1 44.53 14 ALA B N 1
ATOM 1498 C CA . ALA B 1 14 ? 17.891 -40.406 -13.445 1 44.53 14 ALA B CA 1
ATOM 1499 C C . ALA B 1 14 ? 17.422 -39.75 -12.148 1 44.53 14 ALA B C 1
ATOM 1501 O O . ALA B 1 14 ? 16.75 -40.406 -11.336 1 44.53 14 ALA B O 1
ATOM 1502 N N . GLY B 1 15 ? 18.188 -38.875 -11.555 1 39.5 15 GLY B N 1
ATOM 1503 C CA . GLY B 1 15 ? 17.641 -38.031 -10.5 1 39.5 15 GLY B CA 1
ATOM 1504 C C . GLY B 1 15 ? 16.234 -37.562 -10.789 1 39.5 15 GLY B C 1
ATOM 1505 O O . GLY B 1 15 ? 15.992 -36.844 -11.758 1 39.5 15 GLY B O 1
ATOM 1506 N N . TYR B 1 16 ? 15.266 -38.344 -10.508 1 38.97 16 TYR B N 1
ATOM 1507 C CA . TYR B 1 16 ? 13.922 -37.781 -10.445 1 38.97 16 TYR B CA 1
ATOM 1508 C C . TYR B 1 16 ? 13.93 -36.438 -9.727 1 38.97 16 TYR B C 1
ATOM 1510 O O . TYR B 1 16 ? 14.234 -36.344 -8.531 1 38.97 16 TYR B O 1
ATOM 1518 N N . VAL B 1 17 ? 14.398 -35.344 -10.344 1 44.16 17 VAL B N 1
ATOM 1519 C CA . VAL B 1 17 ? 14.094 -34.062 -9.734 1 44.16 17 VAL B CA 1
ATOM 1520 C C . VAL B 1 17 ? 12.664 -34.062 -9.203 1 44.16 17 VAL B C 1
ATOM 1522 O O . VAL B 1 17 ? 11.711 -34.188 -9.961 1 44.16 17 VAL B O 1
ATOM 1525 N N . CYS B 1 18 ? 12.375 -34.656 -8.109 1 43.66 18 CYS B N 1
ATOM 1526 C CA . CYS B 1 18 ? 11.086 -34.469 -7.457 1 43.66 18 CYS B CA 1
ATOM 1527 C C . CYS B 1 18 ? 10.594 -33.031 -7.645 1 43.66 18 CYS B C 1
ATOM 1529 O O . CYS B 1 18 ? 11.25 -32.094 -7.203 1 43.66 18 CYS B O 1
ATOM 1531 N N . ALA B 1 19 ? 10.039 -32.75 -8.797 1 53.56 19 ALA B N 1
ATOM 1532 C CA . ALA B 1 19 ? 9.359 -31.453 -8.891 1 53.56 19 ALA B CA 1
ATOM 1533 C C . ALA B 1 19 ? 8.672 -31.094 -7.578 1 53.56 19 ALA B C 1
ATOM 1535 O O . ALA B 1 19 ? 7.859 -31.859 -7.066 1 53.56 19 ALA B O 1
ATOM 1536 N N . GLY B 1 20 ? 9.336 -30.469 -6.641 1 61.69 20 GLY B N 1
ATOM 1537 C CA . GLY B 1 20 ? 8.773 -30.094 -5.359 1 61.69 20 GLY B CA 1
ATOM 1538 C C . GLY B 1 20 ? 7.324 -29.656 -5.453 1 61.69 20 GLY B C 1
ATOM 1539 O O . GLY B 1 20 ? 6.934 -28.984 -6.414 1 61.69 20 GLY B O 1
ATOM 1540 N N . GLN B 1 21 ? 6.441 -30.406 -4.824 1 80.06 21 GLN B N 1
ATOM 1541 C CA . GLN B 1 21 ? 5.008 -30.141 -4.77 1 80.06 21 GLN B CA 1
ATOM 1542 C C . GLN B 1 21 ? 4.723 -28.719 -4.285 1 80.06 21 GLN B C 1
ATOM 1544 O O . GLN B 1 21 ? 5.316 -28.266 -3.307 1 80.06 21 GLN B O 1
ATOM 1549 N N . ALA B 1 22 ? 4.012 -27.891 -5.078 1 89.5 22 ALA B N 1
ATOM 1550 C CA . ALA B 1 22 ? 3.521 -26.562 -4.691 1 89.5 22 ALA B CA 1
ATOM 1551 C C . ALA B 1 22 ? 2.549 -26.656 -3.52 1 89.5 22 ALA B C 1
ATOM 1553 O O . ALA B 1 22 ? 1.634 -27.484 -3.529 1 89.5 22 ALA B O 1
ATOM 1554 N N . VAL B 1 23 ? 2.855 -25.969 -2.475 1 92.5 23 VAL B N 1
ATOM 1555 C CA . VAL B 1 23 ? 1.992 -25.922 -1.299 1 92.5 23 VAL B CA 1
ATOM 1556 C C . VAL B 1 23 ? 1.405 -24.516 -1.14 1 92.5 23 VAL B C 1
ATOM 1558 O O . VAL B 1 23 ? 2.143 -23.531 -1.081 1 92.5 23 VAL B O 1
ATOM 1561 N N . PRO B 1 24 ? 0.05 -24.438 -1.181 1 95.5 24 PRO B N 1
ATOM 1562 C CA . PRO B 1 24 ? -0.533 -23.125 -0.902 1 95.5 24 PRO B CA 1
ATOM 1563 C C . PRO B 1 24 ? -0.116 -22.562 0.458 1 95.5 24 PRO B C 1
ATOM 1565 O O . PRO B 1 24 ? 0.004 -23.312 1.426 1 95.5 24 PRO B O 1
ATOM 1568 N N . VAL B 1 25 ? 0.174 -21.312 0.53 1 97.06 25 VAL B N 1
ATOM 1569 C CA . VAL B 1 25 ? 0.502 -20.656 1.789 1 97.06 25 VAL B CA 1
ATOM 1570 C C . VAL B 1 25 ? -0.756 -20.031 2.393 1 97.06 25 VAL B C 1
ATOM 1572 O O . VAL B 1 25 ? -1.393 -19.188 1.771 1 97.06 25 VAL B O 1
ATOM 1575 N N . ALA B 1 26 ? -1.137 -20.438 3.543 1 96.25 26 ALA B N 1
ATOM 1576 C CA . ALA B 1 26 ? -2.283 -19.859 4.238 1 96.25 26 ALA B CA 1
ATOM 1577 C C . ALA B 1 26 ? -1.882 -18.594 5.008 1 96.25 26 ALA B C 1
ATOM 1579 O O . ALA B 1 26 ? -1.108 -18.672 5.965 1 96.25 26 ALA B O 1
ATOM 1580 N N . LEU B 1 27 ? -2.373 -17.516 4.566 1 97.94 27 LEU B N 1
ATOM 1581 C CA . LEU B 1 27 ? -2.125 -16.266 5.273 1 97.94 27 LEU B CA 1
ATOM 1582 C C . LEU B 1 27 ? -3.297 -15.906 6.184 1 97.94 27 LEU B C 1
ATOM 1584 O O . LEU B 1 27 ? -4.457 -16.109 5.812 1 97.94 27 LEU B O 1
ATOM 1588 N N . LYS B 1 28 ? -3.025 -15.508 7.312 1 97.75 28 LYS B N 1
ATOM 1589 C CA . LYS B 1 28 ? -4.074 -14.977 8.18 1 97.75 28 LYS B CA 1
ATOM 1590 C C . LYS B 1 28 ? -4.348 -13.508 7.867 1 97.75 28 LYS B C 1
ATOM 1592 O O . LYS B 1 28 ? -3.549 -12.852 7.199 1 97.75 28 LYS B O 1
ATOM 1597 N N . ASP B 1 29 ? -5.492 -13.078 8.328 1 98.5 29 ASP B N 1
ATOM 1598 C CA . ASP B 1 29 ? -5.773 -11.648 8.266 1 98.5 29 ASP B CA 1
ATOM 1599 C C . ASP B 1 29 ? -4.812 -10.859 9.156 1 98.5 29 ASP B C 1
ATOM 1601 O O . ASP B 1 29 ? -4.559 -11.242 10.297 1 98.5 29 ASP B O 1
ATOM 1605 N N . GLY B 1 30 ? -4.223 -9.773 8.594 1 98.19 30 GLY B N 1
ATOM 1606 C CA . GLY B 1 30 ? -3.23 -9.023 9.352 1 98.19 30 GLY B CA 1
ATOM 1607 C C . GLY B 1 30 ? -1.803 -9.406 9.008 1 98.19 30 GLY B C 1
ATOM 1608 O O . GLY B 1 30 ? -1.521 -9.836 7.887 1 98.19 30 GLY B O 1
ATOM 1609 N N . PRO B 1 31 ? -0.879 -9.133 9.922 1 97.94 31 PRO B N 1
ATOM 1610 C CA . PRO B 1 31 ? 0.541 -9.391 9.672 1 97.94 31 PRO B CA 1
ATOM 1611 C C . PRO B 1 31 ? 0.877 -10.883 9.656 1 97.94 31 PRO B C 1
ATOM 1613 O O . PRO B 1 31 ? 0.406 -11.633 10.516 1 97.94 31 PRO B O 1
ATOM 1616 N N . ASN B 1 32 ? 1.628 -11.367 8.656 1 98.44 32 ASN B N 1
ATOM 1617 C CA . ASN B 1 32 ? 2.197 -12.703 8.508 1 98.44 32 ASN B CA 1
ATOM 1618 C C . ASN B 1 32 ? 3.717 -12.656 8.383 1 98.44 32 ASN B C 1
ATOM 1620 O O . ASN B 1 32 ? 4.25 -11.961 7.52 1 98.44 32 ASN B O 1
ATOM 1624 N N . THR B 1 33 ? 4.402 -13.328 9.219 1 97.62 33 THR B N 1
ATOM 1625 C CA . THR B 1 33 ? 5.859 -13.344 9.188 1 97.62 33 THR B CA 1
ATOM 1626 C C . THR B 1 33 ? 6.367 -14.578 8.445 1 97.62 33 THR B C 1
ATOM 1628 O O . THR B 1 33 ? 6.004 -15.703 8.781 1 97.62 33 THR B O 1
ATOM 1631 N N . LEU B 1 34 ? 7.152 -14.336 7.477 1 96.38 34 LEU B N 1
ATOM 1632 C CA . LEU B 1 34 ? 7.711 -15.391 6.637 1 96.38 34 LEU B CA 1
ATOM 1633 C C . LEU B 1 34 ? 9.008 -14.93 5.977 1 96.38 34 LEU B C 1
ATOM 1635 O O . LEU B 1 34 ? 9.195 -13.734 5.738 1 96.38 34 LEU B O 1
ATOM 1639 N N . ASP B 1 35 ? 9.906 -15.828 5.719 1 97.06 35 ASP B N 1
ATOM 1640 C CA . ASP B 1 35 ? 11.086 -15.523 4.914 1 97.06 35 ASP B CA 1
ATOM 1641 C C . ASP B 1 35 ? 10.773 -15.617 3.422 1 97.06 35 ASP B C 1
ATOM 1643 O O . ASP B 1 35 ? 10.789 -16.703 2.846 1 97.06 35 ASP B O 1
ATOM 1647 N N . ILE B 1 36 ? 10.508 -14.469 2.783 1 97.06 36 ILE B N 1
ATOM 1648 C CA . ILE B 1 36 ? 9.969 -14.453 1.428 1 97.06 36 ILE B CA 1
ATOM 1649 C C . ILE B 1 36 ? 11.109 -14.375 0.417 1 97.06 36 ILE B C 1
ATOM 1651 O O . ILE B 1 36 ? 10.938 -14.727 -0.753 1 97.06 36 ILE B O 1
ATOM 1655 N N . ASN B 1 37 ? 12.258 -13.922 0.852 1 96.5 37 ASN B N 1
ATOM 1656 C CA . ASN B 1 37 ? 13.367 -13.727 -0.076 1 96.5 37 ASN B CA 1
ATOM 1657 C C . ASN B 1 37 ? 14.523 -14.68 0.228 1 96.5 37 ASN B C 1
ATOM 1659 O O . ASN B 1 37 ? 15.625 -14.516 -0.306 1 96.5 37 ASN B O 1
ATOM 1663 N N . GLN B 1 38 ? 14.43 -15.578 1.161 1 94.62 38 GLN B N 1
ATOM 1664 C CA . GLN B 1 38 ? 15.32 -16.688 1.459 1 94.62 38 GLN B CA 1
ATOM 1665 C C . GLN B 1 38 ? 16.656 -16.203 2.012 1 94.62 38 GLN B C 1
ATOM 1667 O O . GLN B 1 38 ? 17.703 -16.781 1.723 1 94.62 38 GLN B O 1
ATOM 1672 N N . ASP B 1 39 ? 16.641 -15.133 2.719 1 95.12 39 ASP B N 1
ATOM 1673 C CA . ASP B 1 39 ? 17.906 -14.648 3.281 1 95.12 39 ASP B CA 1
ATOM 1674 C C . ASP B 1 39 ? 18.031 -15.031 4.754 1 95.12 39 ASP B C 1
ATOM 1676 O O . ASP B 1 39 ? 18.984 -14.633 5.426 1 95.12 39 ASP B O 1
ATOM 1680 N N . GLY B 1 40 ? 17.031 -15.727 5.227 1 94.88 40 GLY B N 1
ATOM 1681 C CA . GLY B 1 40 ? 17.094 -16.234 6.59 1 94.88 40 GLY B CA 1
ATOM 1682 C C . GLY B 1 40 ? 16.391 -15.328 7.59 1 94.88 40 GLY B C 1
ATOM 1683 O O . GLY B 1 40 ? 16.156 -15.719 8.734 1 94.88 40 GLY B O 1
ATOM 1684 N N . ALA B 1 41 ? 16.062 -14.094 7.184 1 95.19 41 ALA B N 1
ATOM 1685 C CA . ALA B 1 41 ? 15.344 -13.156 8.055 1 95.19 41 ALA B CA 1
ATOM 1686 C C . ALA B 1 41 ? 13.844 -13.172 7.754 1 95.19 41 ALA B C 1
ATOM 1688 O O . ALA B 1 41 ? 13.438 -13.383 6.613 1 95.19 41 ALA B O 1
ATOM 1689 N N . ASN B 1 42 ? 13.047 -12.961 8.805 1 96.12 42 ASN B N 1
ATOM 1690 C CA . ASN B 1 42 ? 11.602 -12.883 8.625 1 96.12 42 ASN B CA 1
ATOM 1691 C C . ASN B 1 42 ? 11.188 -11.586 7.941 1 96.12 42 ASN B C 1
ATOM 1693 O O . ASN B 1 42 ? 11.641 -10.5 8.328 1 96.12 42 ASN B O 1
ATOM 1697 N N . ASP B 1 43 ? 10.43 -11.727 6.98 1 98.38 43 ASP B N 1
ATOM 1698 C CA . ASP B 1 43 ? 9.75 -10.609 6.324 1 98.38 43 ASP B CA 1
ATOM 1699 C C . ASP B 1 43 ? 8.289 -10.523 6.773 1 98.38 43 ASP B C 1
ATOM 1701 O O . ASP B 1 43 ? 7.863 -11.258 7.668 1 98.38 43 ASP B O 1
ATOM 1705 N N . LEU B 1 44 ? 7.582 -9.555 6.27 1 98.56 44 LEU B N 1
ATOM 1706 C CA . LEU B 1 44 ? 6.191 -9.383 6.676 1 98.56 44 LEU B CA 1
ATOM 1707 C C . LEU B 1 44 ? 5.281 -9.234 5.461 1 98.56 44 LEU B C 1
ATOM 1709 O O . LEU B 1 44 ? 5.566 -8.438 4.562 1 98.56 44 LEU B O 1
ATOM 1713 N N . ILE B 1 45 ? 4.277 -10.047 5.379 1 98.62 45 ILE B N 1
ATOM 1714 C CA . ILE B 1 45 ? 3.154 -9.891 4.461 1 98.62 45 ILE B CA 1
ATOM 1715 C C . ILE B 1 45 ? 1.921 -9.422 5.227 1 98.62 45 ILE B C 1
ATOM 1717 O O . ILE B 1 45 ? 1.501 -10.055 6.195 1 98.62 45 ILE B O 1
ATOM 1721 N N . PHE B 1 46 ? 1.391 -8.344 4.848 1 98.88 46 PHE B N 1
ATOM 1722 C CA . PHE B 1 46 ? 0.173 -7.875 5.5 1 98.88 46 PHE B CA 1
ATOM 1723 C C . PHE B 1 46 ? -1.049 -8.164 4.633 1 98.88 46 PHE B C 1
ATOM 1725 O O . PHE B 1 46 ? -1.201 -7.59 3.555 1 98.88 46 PHE B O 1
ATOM 1732 N N . SER B 1 47 ? -1.883 -9.047 5.117 1 98.81 47 SER B N 1
ATOM 1733 C CA . SER B 1 47 ? -3.158 -9.359 4.484 1 98.81 47 SER B CA 1
ATOM 1734 C C . SER B 1 47 ? -4.285 -8.508 5.059 1 98.81 47 SER B C 1
ATOM 1736 O O . SER B 1 47 ? -4.445 -8.422 6.277 1 98.81 47 SER B O 1
ATOM 1738 N N . ALA B 1 48 ? -4.977 -7.828 4.188 1 98.81 48 ALA B N 1
ATOM 1739 C CA . ALA B 1 48 ? -6.059 -6.957 4.637 1 98.81 48 ALA B CA 1
ATOM 1740 C C . ALA B 1 48 ? -7.184 -6.898 3.605 1 98.81 48 ALA B C 1
ATOM 1742 O O . ALA B 1 48 ? -7.066 -7.469 2.52 1 98.81 48 ALA B O 1
ATOM 1743 N N . THR B 1 49 ? -8.25 -6.297 4.012 1 98.25 49 THR B N 1
ATOM 1744 C CA . THR B 1 49 ? -9.414 -6.113 3.15 1 98.25 49 THR B CA 1
ATOM 1745 C C . THR B 1 49 ? -9.578 -4.645 2.766 1 98.25 49 THR B C 1
ATOM 1747 O O . THR B 1 49 ? -9.414 -3.758 3.605 1 98.25 49 THR B O 1
ATOM 1750 N N . TYR B 1 50 ? -9.703 -4.363 1.505 1 97.5 50 TYR B N 1
ATOM 1751 C CA . TYR B 1 50 ? -10.211 -3.064 1.078 1 97.5 50 TYR B CA 1
ATOM 1752 C C . TYR B 1 50 ? -11.727 -3.092 0.936 1 97.5 50 TYR B C 1
ATOM 1754 O O . TYR B 1 50 ? -12.258 -3.672 -0.016 1 97.5 50 TYR B O 1
ATOM 1762 N N . ASP B 1 51 ? -12.367 -2.436 1.864 1 95.75 51 ASP B N 1
ATOM 1763 C CA . ASP B 1 51 ? -13.828 -2.363 1.893 1 95.75 51 ASP B CA 1
ATOM 1764 C C . ASP B 1 51 ? -14.32 -1.052 1.287 1 95.75 51 ASP B C 1
ATOM 1766 O O . ASP B 1 51 ? -14.156 0.016 1.88 1 95.75 51 ASP B O 1
ATOM 1770 N N . ASN B 1 52 ? -14.883 -1.068 0.122 1 92.19 52 ASN B N 1
ATOM 1771 C CA . ASN B 1 52 ? -15.461 0.102 -0.524 1 92.19 52 ASN B CA 1
ATOM 1772 C C . ASN B 1 52 ? -16.984 0.059 -0.49 1 92.19 52 ASN B C 1
ATOM 1774 O O . ASN B 1 52 ? -17.656 0.56 -1.402 1 92.19 52 ASN B O 1
ATOM 1778 N N . ASN B 1 53 ? -17.469 -0.6 0.525 1 89.75 53 ASN B N 1
ATOM 1779 C CA . ASN B 1 53 ? -18.891 -0.68 0.819 1 89.75 53 ASN B CA 1
ATOM 1780 C C . ASN B 1 53 ? -19.656 -1.364 -0.309 1 89.75 53 ASN B C 1
ATOM 1782 O O . ASN B 1 53 ? -20.797 -0.998 -0.601 1 89.75 53 ASN B O 1
ATOM 1786 N N . THR B 1 54 ? -18.984 -2.213 -0.949 1 86.31 54 THR B N 1
ATOM 1787 C CA . THR B 1 54 ? -19.656 -3.1 -1.885 1 86.31 54 THR B CA 1
ATOM 1788 C C . THR B 1 54 ? -19.906 -4.465 -1.253 1 86.31 54 THR B C 1
ATOM 1790 O O . THR B 1 54 ? -19.453 -4.734 -0.141 1 86.31 54 THR B O 1
ATOM 1793 N N . SER B 1 55 ? -20.688 -5.262 -1.937 1 85.69 55 SER B N 1
ATOM 1794 C CA . SER B 1 55 ? -21.031 -6.582 -1.412 1 85.69 55 SER B CA 1
ATOM 1795 C C . SER B 1 55 ? -19.828 -7.516 -1.449 1 85.69 55 SER B C 1
ATOM 1797 O O . SER B 1 55 ? -19.828 -8.555 -0.785 1 85.69 55 SER B O 1
ATOM 1799 N N . HIS B 1 56 ? -18.828 -7.145 -2.199 1 89.81 56 HIS B N 1
ATOM 1800 C CA . HIS B 1 56 ? -17.641 -7.988 -2.33 1 89.81 56 HIS B CA 1
ATOM 1801 C C . HIS B 1 56 ? -16.375 -7.172 -2.199 1 89.81 56 HIS B C 1
ATOM 1803 O O . HIS B 1 56 ? -15.805 -6.727 -3.203 1 89.81 56 HIS B O 1
ATOM 1809 N N . PRO B 1 57 ? -15.906 -6.98 -1.02 1 93.19 57 PRO B N 1
ATOM 1810 C CA . PRO B 1 57 ? -14.664 -6.23 -0.813 1 93.19 57 PRO B CA 1
ATOM 1811 C C . PRO B 1 57 ? -13.445 -6.918 -1.427 1 93.19 57 PRO B C 1
ATOM 1813 O O . PRO B 1 57 ? -13.516 -8.102 -1.78 1 93.19 57 PRO B O 1
ATOM 1816 N N . SER B 1 58 ?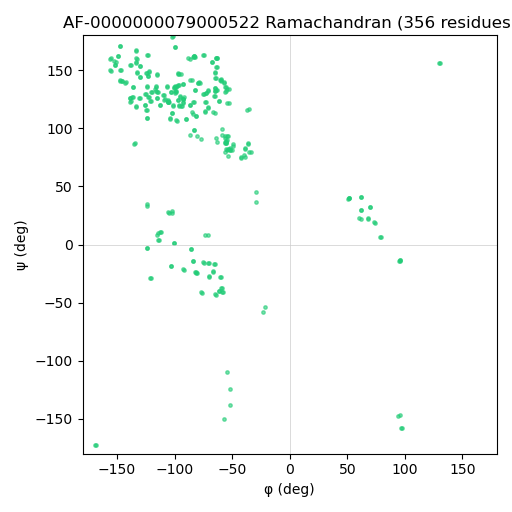 -12.398 -6.191 -1.645 1 95.81 58 SER B N 1
ATOM 1817 C CA . SER B 1 58 ? -11.188 -6.727 -2.256 1 95.81 58 SER B CA 1
ATOM 1818 C C . SER B 1 58 ? -10.203 -7.207 -1.198 1 95.81 58 SER B C 1
ATOM 1820 O O . SER B 1 58 ? -10.047 -6.574 -0.15 1 95.81 58 SER B O 1
ATOM 1822 N N . SER B 1 59 ? -9.578 -8.367 -1.461 1 97.19 59 SER B N 1
ATOM 1823 C CA . SER B 1 59 ? -8.422 -8.789 -0.682 1 97.19 59 SER B CA 1
ATOM 1824 C C . SER B 1 59 ? -7.16 -8.055 -1.131 1 97.19 59 SER B C 1
ATOM 1826 O O . SER B 1 59 ? -6.961 -7.824 -2.326 1 97.19 59 SER B O 1
ATOM 1828 N N . THR B 1 60 ? -6.34 -7.672 -0.171 1 98.56 60 THR B N 1
ATOM 1829 C CA . THR B 1 60 ? -5.105 -6.973 -0.501 1 98.56 60 THR B CA 1
ATOM 1830 C C . THR B 1 60 ? -3.914 -7.613 0.208 1 98.56 60 THR B C 1
ATOM 1832 O O . THR B 1 60 ? -4.078 -8.273 1.235 1 98.56 60 THR B O 1
ATOM 1835 N N . LEU B 1 61 ? -2.785 -7.461 -0.375 1 98.56 61 LEU B N 1
ATOM 1836 C CA . LEU B 1 61 ? -1.521 -7.934 0.176 1 98.56 61 LEU B CA 1
ATOM 1837 C C . LEU B 1 61 ? -0.421 -6.898 -0.016 1 98.56 61 LEU B C 1
ATOM 1839 O O . LEU B 1 61 ? -0.22 -6.395 -1.125 1 98.56 61 LEU B O 1
ATOM 1843 N N . THR B 1 62 ? 0.198 -6.488 1.062 1 98.88 62 THR B N 1
ATOM 1844 C CA . THR B 1 62 ? 1.386 -5.641 1.011 1 98.88 62 THR B CA 1
ATOM 1845 C C . THR B 1 62 ? 2.594 -6.371 1.591 1 98.88 62 THR B C 1
ATOM 1847 O O . THR B 1 62 ? 2.49 -7.027 2.629 1 98.88 62 THR B O 1
ATOM 1850 N N . VAL B 1 63 ? 3.73 -6.277 0.933 1 98.81 63 VAL B N 1
ATOM 1851 C CA . VAL B 1 63 ? 4.902 -7.059 1.317 1 98.81 63 VAL B CA 1
ATOM 1852 C C . VAL B 1 63 ? 6.016 -6.125 1.788 1 98.81 63 VAL B C 1
ATOM 1854 O O . VAL B 1 63 ? 6.324 -5.133 1.122 1 98.81 63 VAL B O 1
ATOM 1857 N N . TYR B 1 64 ? 6.59 -6.426 2.902 1 98.81 64 TYR B N 1
ATOM 1858 C CA . TYR B 1 64 ? 7.727 -5.727 3.488 1 98.81 64 TYR B CA 1
ATOM 1859 C C . TYR B 1 64 ? 8.891 -6.68 3.719 1 98.81 64 TYR B C 1
ATOM 1861 O O . TYR B 1 64 ? 8.734 -7.723 4.359 1 98.81 64 TYR B O 1
ATOM 1869 N N . ILE B 1 65 ? 10.016 -6.328 3.227 1 98.5 65 ILE B N 1
ATOM 1870 C CA . ILE B 1 65 ? 11.227 -7.121 3.424 1 98.5 65 ILE B CA 1
ATOM 1871 C C . ILE B 1 65 ? 12.109 -6.457 4.477 1 98.5 65 ILE B C 1
ATOM 1873 O O . ILE B 1 65 ? 12.344 -5.246 4.426 1 98.5 65 ILE B O 1
ATOM 1877 N N . GLN B 1 66 ? 12.547 -7.227 5.398 1 97.31 66 GLN B N 1
ATOM 1878 C CA . GLN B 1 66 ? 13.477 -6.734 6.406 1 97.31 66 GLN B CA 1
ATOM 1879 C C . GLN B 1 66 ? 14.922 -6.844 5.918 1 97.31 66 GLN B C 1
ATOM 1881 O O . GLN B 1 66 ? 15.367 -7.922 5.527 1 97.31 66 GLN B O 1
ATOM 1886 N N . LYS B 1 67 ? 15.539 -5.793 5.852 1 94.62 67 LYS B N 1
ATOM 1887 C CA . LYS B 1 67 ? 16.953 -5.746 5.465 1 94.62 67 LYS B CA 1
ATOM 1888 C C . LYS B 1 67 ? 17.719 -4.75 6.324 1 94.62 67 LYS B C 1
ATOM 1890 O O . LYS B 1 67 ? 17.359 -3.578 6.414 1 94.62 67 LYS B O 1
ATOM 1895 N N . ASP B 1 68 ? 18.828 -5.207 6.973 1 91.88 68 ASP B N 1
ATOM 1896 C CA . ASP B 1 68 ? 19.734 -4.371 7.77 1 91.88 68 ASP B CA 1
ATOM 1897 C C . ASP B 1 68 ? 18.938 -3.547 8.789 1 91.88 68 ASP B C 1
ATOM 1899 O O . ASP B 1 68 ? 19.156 -2.336 8.906 1 91.88 68 ASP B O 1
ATOM 1903 N N . HIS B 1 69 ? 17.922 -4.16 9.391 1 91.12 69 HIS B N 1
ATOM 1904 C CA . HIS B 1 69 ? 17.125 -3.598 10.477 1 91.12 69 HIS B CA 1
ATOM 1905 C C . HIS B 1 69 ? 16.188 -2.518 9.961 1 91.12 69 HIS B C 1
ATOM 1907 O O . HIS B 1 69 ? 15.734 -1.66 10.727 1 91.12 69 HIS B O 1
ATOM 1913 N N . ALA B 1 70 ? 15.938 -2.523 8.664 1 95.62 70 ALA B N 1
ATOM 1914 C CA . ALA B 1 70 ? 14.953 -1.632 8.047 1 95.62 70 ALA B CA 1
ATOM 1915 C C . ALA B 1 70 ? 13.883 -2.424 7.309 1 95.62 70 ALA B C 1
ATOM 1917 O O . ALA B 1 70 ? 14.125 -3.555 6.875 1 95.62 70 ALA B O 1
ATOM 1918 N N . TRP B 1 71 ? 12.727 -1.882 7.281 1 98.5 71 TRP B N 1
ATOM 1919 C CA . TRP B 1 71 ? 11.648 -2.48 6.512 1 98.5 71 TRP B CA 1
ATOM 1920 C C . TRP B 1 71 ? 11.531 -1.828 5.137 1 98.5 71 TRP B C 1
ATOM 1922 O O . TRP B 1 71 ? 11.336 -0.616 5.035 1 98.5 71 TRP B O 1
ATOM 1932 N N . LEU B 1 72 ? 11.695 -2.609 4.109 1 98.44 72 LEU B N 1
ATOM 1933 C CA . LEU B 1 72 ? 11.547 -2.145 2.734 1 98.44 72 LEU B CA 1
ATOM 1934 C C . LEU B 1 72 ? 10.234 -2.635 2.131 1 98.44 72 LEU B C 1
ATOM 1936 O O . LEU B 1 72 ? 9.953 -3.834 2.145 1 98.44 72 LEU B O 1
ATOM 1940 N N . ILE B 1 73 ? 9.414 -1.698 1.672 1 98.75 73 ILE B N 1
ATOM 1941 C CA . ILE B 1 73 ? 8.164 -2.07 1.015 1 98.75 73 ILE B CA 1
ATOM 1942 C C . ILE B 1 73 ? 8.445 -2.471 -0.432 1 98.75 73 ILE B C 1
ATOM 1944 O O . ILE B 1 73 ? 9.266 -1.85 -1.108 1 98.75 73 ILE B O 1
ATOM 1948 N N . VAL B 1 74 ? 7.812 -3.488 -0.912 1 98.62 74 VAL B N 1
ATOM 1949 C CA . VAL B 1 74 ? 8.047 -4.004 -2.256 1 98.62 74 VAL B CA 1
ATOM 1950 C C . VAL B 1 74 ? 6.941 -3.531 -3.193 1 98.62 74 VAL B C 1
ATOM 1952 O O . VAL B 1 74 ? 5.758 -3.777 -2.941 1 98.62 74 VAL B O 1
ATOM 1955 N N . PRO B 1 75 ? 7.277 -2.783 -4.238 1 98.06 75 PRO B N 1
ATOM 1956 C CA . PRO B 1 75 ? 6.23 -2.406 -5.191 1 98.06 75 PRO B CA 1
ATOM 1957 C C . PRO B 1 75 ? 5.641 -3.607 -5.926 1 98.06 75 PRO B C 1
ATOM 1959 O O . PRO B 1 75 ? 6.32 -4.621 -6.105 1 98.06 75 PRO B O 1
ATOM 1962 N N . VAL B 1 76 ? 4.379 -3.52 -6.266 1 98.19 76 VAL B N 1
ATOM 1963 C CA . VAL B 1 76 ? 3.777 -4.566 -7.082 1 98.19 76 VAL B CA 1
ATOM 1964 C C . VAL B 1 76 ? 4.242 -4.426 -8.531 1 98.19 76 VAL B C 1
ATOM 1966 O O . VAL B 1 76 ? 4.781 -3.385 -8.914 1 98.19 76 VAL B O 1
ATOM 1969 N N . PRO B 1 77 ? 4.09 -5.438 -9.328 1 96.06 77 PRO B N 1
ATOM 1970 C CA . PRO B 1 77 ? 4.52 -5.328 -10.727 1 96.06 77 PRO B CA 1
ATOM 1971 C C . PRO B 1 77 ? 3.75 -4.262 -11.5 1 96.06 77 PRO B C 1
ATOM 1973 O O . PRO B 1 77 ? 2.676 -3.834 -11.07 1 96.06 77 PRO B O 1
ATOM 1976 N N . ASP B 1 78 ? 4.258 -3.748 -12.648 1 89.25 78 ASP B N 1
ATOM 1977 C CA . ASP B 1 78 ? 3.643 -2.898 -13.664 1 89.25 78 ASP B CA 1
ATOM 1978 C C . ASP B 1 78 ? 3.357 -1.503 -13.109 1 89.25 78 ASP B C 1
ATOM 1980 O O . ASP B 1 78 ? 2.393 -0.855 -13.516 1 89.25 78 ASP B O 1
ATOM 1984 N N . ASP B 1 79 ? 4.074 -1.118 -12.062 1 82.94 79 ASP B N 1
ATOM 1985 C CA . ASP B 1 79 ? 4.016 0.223 -11.492 1 82.94 79 ASP B CA 1
ATOM 1986 C C . ASP B 1 79 ? 2.613 0.538 -10.977 1 82.94 79 ASP B C 1
ATOM 1988 O O . ASP B 1 79 ? 2.105 1.643 -11.18 1 82.94 79 ASP B O 1
ATOM 1992 N N . ASP B 1 80 ? 2.021 -0.437 -10.359 1 88 80 ASP B N 1
ATOM 1993 C CA . ASP B 1 80 ? 0.649 -0.295 -9.883 1 88 80 ASP B CA 1
ATOM 1994 C C . ASP B 1 80 ? 0.614 -0.035 -8.383 1 88 80 ASP B C 1
ATOM 1996 O O . ASP B 1 80 ? -0.332 -0.434 -7.695 1 88 80 ASP B O 1
ATOM 2000 N N . GLY B 1 81 ? 1.7 0.556 -7.875 1 95.75 81 GLY B N 1
ATOM 2001 C CA . GLY B 1 81 ? 1.721 0.87 -6.453 1 95.75 81 GLY B CA 1
ATOM 2002 C C . GLY B 1 81 ? 2.406 -0.195 -5.617 1 95.75 81 GLY B C 1
ATOM 2003 O O . GLY B 1 81 ? 3.391 -0.797 -6.055 1 95.75 81 GLY B O 1
ATOM 2004 N N . PHE B 1 82 ? 1.877 -0.366 -4.359 1 98.56 82 PHE B N 1
ATOM 2005 C CA . PHE B 1 82 ? 2.629 -1.194 -3.424 1 98.56 82 PHE B CA 1
ATOM 2006 C C . PHE B 1 82 ? 1.763 -2.33 -2.893 1 98.56 82 PHE B C 1
ATOM 2008 O O . PHE B 1 82 ? 2.23 -3.16 -2.109 1 98.56 82 PHE B O 1
ATOM 2015 N N . THR B 1 83 ? 0.511 -2.354 -3.281 1 98.69 83 THR B N 1
ATOM 2016 C CA . THR B 1 83 ? -0.43 -3.285 -2.67 1 98.69 83 THR B CA 1
ATOM 2017 C C . THR B 1 83 ? -1.129 -4.125 -3.736 1 98.69 83 THR B C 1
ATOM 2019 O O . THR B 1 83 ? -1.755 -3.582 -4.648 1 98.69 83 THR B O 1
ATOM 2022 N N . TRP B 1 84 ? -0.96 -5.438 -3.656 1 98.38 84 TRP B N 1
ATOM 2023 C CA . TRP B 1 84 ? -1.727 -6.359 -4.484 1 98.38 84 TRP B CA 1
ATOM 2024 C C . TRP B 1 84 ? -3.213 -6.293 -4.148 1 98.38 84 TRP B C 1
ATOM 2026 O O . TRP B 1 84 ? -3.584 -6.133 -2.982 1 98.38 84 TRP B O 1
ATOM 2036 N N . SER B 1 85 ? -3.967 -6.414 -5.141 1 97.31 85 SER B N 1
ATOM 2037 C CA . SER B 1 85 ? -5.41 -6.438 -4.922 1 97.31 85 SER B CA 1
ATOM 2038 C C . SER B 1 85 ? -6.105 -7.324 -5.949 1 97.31 85 SER B C 1
ATOM 2040 O O . SER B 1 85 ? -5.707 -7.367 -7.113 1 97.31 85 SER B O 1
ATOM 2042 N N . ASP B 1 86 ? -7.105 -8.055 -5.496 1 97.38 86 ASP B N 1
ATOM 2043 C CA . ASP B 1 86 ? -7.977 -8.711 -6.473 1 97.38 86 ASP B CA 1
ATOM 2044 C C . ASP B 1 86 ? -9.039 -7.742 -6.984 1 97.38 86 ASP B C 1
ATOM 2046 O O . ASP B 1 86 ? -9.227 -6.656 -6.43 1 97.38 86 ASP B O 1
ATOM 2050 N N . PHE B 1 87 ? -9.602 -8.109 -8.117 1 94.94 87 PHE B N 1
ATOM 2051 C CA . PHE B 1 87 ? -10.57 -7.211 -8.734 1 94.94 87 PHE B CA 1
ATOM 2052 C C . PHE B 1 87 ? -11.789 -7.98 -9.227 1 94.94 87 PHE B C 1
ATOM 2054 O O . PHE B 1 87 ? -11.648 -9.062 -9.805 1 94.94 87 PHE B O 1
ATOM 2061 N N . ARG B 1 88 ? -12.914 -7.41 -8.93 1 93.44 88 ARG B N 1
ATOM 2062 C CA . ARG B 1 88 ? -14.188 -7.941 -9.406 1 93.44 88 ARG B CA 1
ATOM 2063 C C . ARG B 1 88 ? -14.867 -6.969 -10.359 1 93.44 88 ARG B C 1
ATOM 2065 O O . ARG B 1 88 ? -14.742 -5.75 -10.203 1 93.44 88 ARG B O 1
ATOM 2072 N N . LEU B 1 89 ? -15.547 -7.57 -11.297 1 87.88 89 LEU B N 1
ATOM 2073 C CA . LEU B 1 89 ? -16.375 -6.746 -12.164 1 87.88 89 LEU B CA 1
ATOM 2074 C C . LEU B 1 89 ? -17.438 -5.996 -11.352 1 87.88 89 LEU B C 1
ATOM 2076 O O . LEU B 1 89 ? -18 -6.543 -10.406 1 87.88 89 LEU B O 1
ATOM 2080 N N . SER B 1 90 ? -17.625 -4.777 -11.805 1 80.19 90 SER B N 1
ATOM 2081 C CA . SER B 1 90 ? -18.609 -3.949 -11.109 1 80.19 90 SER B CA 1
ATOM 2082 C C . SER B 1 90 ? -19.953 -4.656 -11 1 80.19 90 SER B C 1
ATOM 2084 O O . SER B 1 90 ? -20.438 -5.23 -11.977 1 80.19 90 SER B O 1
ATOM 2086 N N . ALA B 1 91 ? -20.578 -4.629 -9.766 1 77.88 91 ALA B N 1
ATOM 2087 C CA . ALA B 1 91 ? -21.906 -5.164 -9.492 1 77.88 91 ALA B CA 1
ATOM 2088 C C . ALA B 1 91 ? -21.969 -6.66 -9.781 1 77.88 91 ALA B C 1
ATOM 2090 O O . ALA B 1 91 ? -23.031 -7.191 -10.133 1 77.88 91 ALA B O 1
ATOM 2091 N N . SER B 1 92 ? -20.812 -7.262 -9.75 1 83.19 92 SER B N 1
ATOM 2092 C CA . SER B 1 92 ? -20.766 -8.695 -10.016 1 83.19 92 SER B CA 1
ATOM 2093 C C . SER B 1 92 ? -19.891 -9.414 -8.984 1 83.19 92 SER B C 1
ATOM 2095 O O . SER B 1 92 ? -19.047 -8.797 -8.336 1 83.19 92 SER B O 1
ATOM 2097 N N . THR B 1 93 ? -20.172 -10.695 -8.852 1 86.62 93 THR B N 1
ATOM 2098 C CA . THR B 1 93 ? -19.328 -11.539 -8.008 1 86.62 93 THR B CA 1
ATOM 2099 C C . THR B 1 93 ? -18.141 -12.062 -8.797 1 86.62 93 THR B C 1
ATOM 2101 O O . THR B 1 93 ? -17.234 -12.688 -8.227 1 86.62 93 THR B O 1
ATOM 2104 N N . THR B 1 94 ? -18.094 -11.781 -10 1 92.06 94 THR B N 1
ATOM 2105 C CA . THR B 1 94 ? -17.062 -12.328 -10.875 1 92.06 94 THR B CA 1
ATOM 2106 C C . THR B 1 94 ? -15.719 -11.664 -10.609 1 92.06 94 THR B C 1
ATOM 2108 O O . THR B 1 94 ? -15.555 -10.469 -10.852 1 92.06 94 THR B O 1
ATOM 2111 N N . LYS B 1 95 ? -14.789 -12.422 -10.125 1 96 95 LYS B N 1
ATOM 2112 C CA . LYS B 1 95 ? -13.422 -11.945 -9.961 1 96 95 LYS B CA 1
ATOM 2113 C C . LYS B 1 95 ? -12.641 -12.07 -11.266 1 96 95 LYS B C 1
ATOM 2115 O O . LYS B 1 95 ? -12.516 -13.156 -11.82 1 96 95 LYS B O 1
ATOM 2120 N N . ILE B 1 96 ? -12.133 -11.008 -11.734 1 96.12 96 ILE B N 1
ATOM 2121 C CA . ILE B 1 96 ? -11.492 -11.031 -13.047 1 96.12 96 ILE B CA 1
ATOM 2122 C C . ILE B 1 96 ? -9.977 -11.047 -12.883 1 96.12 96 ILE B C 1
ATOM 2124 O O . ILE B 1 96 ? -9.242 -11.352 -13.828 1 96.12 96 ILE B O 1
ATOM 2128 N N . SER B 1 97 ? -9.523 -10.68 -11.75 1 97.12 97 SER B N 1
ATOM 2129 C CA . SER B 1 97 ? -8.102 -10.805 -11.43 1 97.12 97 SER B CA 1
ATOM 2130 C C . SER B 1 97 ? -7.898 -11.094 -9.945 1 97.12 97 SER B C 1
ATOM 2132 O O . SER B 1 97 ? -8.711 -10.695 -9.109 1 97.12 97 SER B O 1
ATOM 2134 N N . GLY B 1 98 ? -6.852 -11.789 -9.656 1 97.88 98 GLY B N 1
ATOM 2135 C CA . GLY B 1 98 ? -6.5 -12.133 -8.289 1 97.88 98 GLY B CA 1
ATOM 2136 C C . GLY B 1 98 ? -5.105 -12.711 -8.156 1 97.88 98 GLY B C 1
ATOM 2137 O O . GLY B 1 98 ? -4.312 -12.648 -9.102 1 97.88 98 GLY B O 1
ATOM 2138 N N . TYR B 1 99 ? -4.832 -13.156 -6.984 1 98.56 99 TYR B N 1
ATOM 2139 C CA . TYR B 1 99 ? -3.518 -13.719 -6.684 1 98.56 99 TYR B CA 1
ATOM 2140 C C . TYR B 1 99 ? -3.611 -14.758 -5.574 1 98.56 99 TYR B C 1
ATOM 2142 O O . TYR B 1 99 ? -4.531 -14.727 -4.754 1 98.56 99 TYR B O 1
ATOM 2150 N N . GLU B 1 100 ? -2.643 -15.688 -5.566 1 98.56 100 GLU B N 1
ATOM 2151 C CA . GLU B 1 100 ? -2.508 -16.656 -4.48 1 98.56 100 GLU B CA 1
ATOM 2152 C C . GLU B 1 100 ? -1.04 -16.938 -4.168 1 98.56 100 GLU B C 1
ATOM 2154 O O . GLU B 1 100 ? -0.212 -17.016 -5.074 1 98.56 100 GLU B O 1
ATOM 2159 N N . PRO B 1 101 ? -0.718 -17.031 -2.908 1 98.62 101 PRO B N 1
ATOM 2160 C CA . PRO B 1 101 ? 0.65 -17.375 -2.5 1 98.62 101 PRO B CA 1
ATOM 2161 C C . PRO B 1 101 ? 0.907 -18.875 -2.457 1 98.62 101 PRO B C 1
ATOM 2163 O O . PRO B 1 101 ? 0.038 -19.641 -2.033 1 98.62 101 PRO B O 1
ATOM 2166 N N . TYR B 1 102 ? 2.092 -19.281 -2.879 1 97.88 102 TYR B N 1
ATOM 2167 C CA . TYR B 1 102 ? 2.523 -20.672 -2.867 1 97.88 102 TYR B CA 1
ATOM 2168 C C . TYR B 1 102 ? 3.973 -20.797 -2.408 1 97.88 102 TYR B C 1
ATOM 2170 O O . TYR B 1 102 ? 4.738 -19.828 -2.498 1 97.88 102 TYR B O 1
ATOM 2178 N N . GLN B 1 103 ? 4.277 -21.891 -1.904 1 95.69 103 GLN B N 1
ATOM 2179 C CA . GLN B 1 103 ? 5.656 -22.297 -1.669 1 95.69 103 GLN B CA 1
ATOM 2180 C C . GLN B 1 103 ? 6.023 -23.5 -2.516 1 95.69 103 GLN B C 1
ATOM 2182 O O . GLN B 1 103 ? 5.285 -24.484 -2.553 1 95.69 103 GLN B O 1
ATOM 2187 N N . VAL B 1 104 ? 7.082 -23.391 -3.262 1 93.19 104 VAL B N 1
ATOM 2188 C CA . VAL B 1 104 ? 7.648 -24.484 -4.047 1 93.19 104 VAL B CA 1
ATOM 2189 C C . VAL B 1 104 ? 9.117 -24.688 -3.68 1 93.19 104 VAL B C 1
ATOM 2191 O O . VAL B 1 104 ? 9.938 -23.797 -3.887 1 93.19 104 VAL B O 1
ATOM 2194 N N . ASN B 1 105 ? 9.477 -25.844 -3.117 1 89.62 105 ASN B N 1
ATOM 2195 C CA . ASN B 1 105 ? 10.844 -26.109 -2.691 1 89.62 105 ASN B CA 1
ATOM 2196 C C . ASN B 1 105 ? 11.383 -24.984 -1.804 1 89.62 105 ASN B C 1
ATOM 2198 O O . ASN B 1 105 ? 12.484 -24.484 -2.039 1 89.62 105 ASN B O 1
ATOM 2202 N N . HIS B 1 106 ? 10.562 -24.469 -0.927 1 88.94 106 HIS B N 1
ATOM 2203 C CA . HIS B 1 106 ? 10.898 -23.516 0.123 1 88.94 106 HIS B CA 1
ATOM 2204 C C . HIS B 1 106 ? 11.023 -22.109 -0.434 1 88.94 106 HIS B C 1
ATOM 2206 O O . HIS B 1 106 ? 11.453 -21.188 0.269 1 88.94 106 HIS B O 1
ATOM 2212 N N . ILE B 1 107 ? 10.664 -22.047 -1.706 1 94.44 107 ILE B N 1
ATOM 2213 C CA . ILE B 1 107 ? 10.664 -20.719 -2.32 1 94.44 107 ILE B CA 1
ATOM 2214 C C . ILE B 1 107 ? 9.25 -20.156 -2.344 1 94.44 107 ILE B C 1
ATOM 2216 O O . ILE B 1 107 ? 8.305 -20.859 -2.703 1 94.44 107 ILE B O 1
ATOM 2220 N N . PHE B 1 108 ? 9.102 -18.938 -1.9 1 97.44 108 PHE B N 1
ATOM 2221 C CA . PHE B 1 108 ? 7.805 -18.266 -1.883 1 97.44 108 PHE B CA 1
ATOM 2222 C C . PHE B 1 108 ? 7.484 -17.672 -3.248 1 97.44 108 PHE B C 1
ATOM 2224 O O . PHE B 1 108 ? 8.312 -16.969 -3.84 1 97.44 108 PHE B O 1
ATOM 2231 N N . TYR B 1 109 ? 6.254 -17.906 -3.736 1 98.12 109 TYR B N 1
ATOM 2232 C CA . TYR B 1 109 ? 5.758 -17.344 -4.988 1 98.12 109 TYR B CA 1
ATOM 2233 C C . TYR B 1 109 ? 4.391 -16.703 -4.789 1 98.12 109 TYR B C 1
ATOM 2235 O O . TYR B 1 109 ? 3.598 -17.141 -3.957 1 98.12 109 TYR B O 1
ATOM 2243 N N . LEU B 1 110 ? 4.191 -15.656 -5.48 1 98.62 110 LEU B N 1
ATOM 2244 C CA . LEU B 1 110 ? 2.844 -15.141 -5.699 1 98.62 110 LEU B CA 1
ATOM 2245 C C . LEU B 1 110 ? 2.398 -15.375 -7.141 1 98.62 110 LEU B C 1
ATOM 2247 O O . LEU B 1 110 ? 3.117 -15.023 -8.078 1 98.62 110 LEU B O 1
ATOM 2251 N N . VAL B 1 111 ? 1.271 -16.016 -7.293 1 98.69 111 VAL B N 1
ATOM 2252 C CA . VAL B 1 111 ? 0.746 -16.266 -8.633 1 98.69 111 VAL B CA 1
ATOM 2253 C C . VAL B 1 111 ? -0.435 -15.344 -8.906 1 98.69 111 VAL B C 1
ATOM 2255 O O . VAL B 1 111 ? -1.401 -15.312 -8.141 1 98.69 111 VAL B O 1
ATOM 2258 N N . ARG B 1 112 ? -0.356 -14.602 -9.953 1 98.69 112 ARG B N 1
ATOM 2259 C CA . ARG B 1 112 ? -1.439 -13.734 -10.398 1 98.69 112 ARG B CA 1
ATOM 2260 C C . ARG B 1 112 ? -2.277 -14.406 -11.477 1 98.69 112 ARG B C 1
ATOM 2262 O O . ARG B 1 112 ? -1.739 -15.078 -12.359 1 98.69 112 ARG B O 1
ATOM 2269 N N . ALA B 1 113 ? -3.551 -14.281 -11.398 1 98.56 113 ALA B N 1
ATOM 2270 C CA . ALA B 1 113 ? -4.492 -14.703 -12.43 1 98.56 113 ALA B CA 1
ATOM 2271 C C . ALA B 1 113 ? -5.254 -13.508 -12.992 1 98.56 113 ALA B C 1
ATOM 2273 O O . ALA B 1 113 ? -5.742 -12.656 -12.242 1 98.56 113 ALA B O 1
ATOM 2274 N N . VAL B 1 114 ? -5.348 -13.438 -14.32 1 97.44 114 VAL B N 1
ATOM 2275 C CA . VAL B 1 114 ? -6.09 -12.367 -14.984 1 97.44 114 VAL B CA 1
ATOM 2276 C C . VAL B 1 114 ? -6.914 -12.945 -16.125 1 97.44 114 VAL B C 1
ATOM 2278 O O . VAL B 1 114 ? -6.387 -13.656 -16.984 1 97.44 114 VAL B O 1
ATOM 2281 N N . LYS B 1 115 ? -8.18 -12.656 -16.125 1 96.62 115 LYS B N 1
ATOM 2282 C CA . LYS B 1 115 ? -9.008 -13.031 -17.281 1 96.62 115 LYS B CA 1
ATOM 2283 C C . LYS B 1 115 ? -8.578 -12.281 -18.531 1 96.62 115 LYS B C 1
ATOM 2285 O O . LYS B 1 115 ? -8.297 -11.078 -18.484 1 96.62 115 LYS B O 1
ATOM 2290 N N . MET B 1 116 ? -8.461 -12.992 -19.625 1 94.5 116 MET B N 1
ATOM 2291 C CA . MET B 1 116 ? -8.023 -12.391 -20.875 1 94.5 116 MET B CA 1
ATOM 2292 C C . MET B 1 116 ? -9.211 -11.984 -21.734 1 94.5 116 MET B C 1
ATOM 2294 O O . MET B 1 116 ? -10.148 -12.766 -21.922 1 94.5 116 MET B O 1
ATOM 2298 N N . ALA B 1 117 ? -9.148 -10.703 -22.125 1 82.5 117 ALA B N 1
ATOM 2299 C CA . ALA B 1 117 ? -10.188 -10.273 -23.062 1 82.5 117 ALA B CA 1
ATOM 2300 C C . ALA B 1 117 ? -9.961 -10.859 -24.453 1 82.5 117 ALA B C 1
ATOM 2302 O O . ALA B 1 117 ? -8.82 -11.016 -24.891 1 82.5 117 ALA B O 1
ATOM 2303 N N . GLU B 1 118 ? -10.828 -11.586 -25.062 1 68.12 118 GLU B N 1
ATOM 2304 C CA . GLU B 1 118 ? -10.711 -12.125 -26.422 1 68.12 118 GLU B CA 1
ATOM 2305 C C . GLU B 1 118 ? -10.688 -11.016 -27.453 1 68.12 118 GLU B C 1
ATOM 2307 O O . GLU B 1 118 ? -11.266 -9.945 -27.234 1 68.12 118 GLU B O 1
ATOM 2312 N N . SER B 1 119 ? -9.461 -10.844 -28.172 1 58.22 119 SER B N 1
ATOM 2313 C CA . SER B 1 119 ? -9.195 -9.883 -29.234 1 58.22 119 SER B CA 1
ATOM 2314 C C . SER B 1 119 ? -10.492 -9.414 -29.891 1 58.22 119 SER B C 1
ATOM 2316 O O . SER B 1 119 ? -10.562 -8.297 -30.406 1 58.22 119 SER B O 1
ATOM 2318 N N . SER B 1 120 ? -11.305 -10.461 -30.359 1 51.5 120 SER B N 1
ATOM 2319 C CA . SER B 1 120 ? -12.375 -9.938 -31.203 1 51.5 120 SER B CA 1
ATOM 2320 C C . SER B 1 120 ? -13.133 -8.82 -30.5 1 51.5 120 SER B C 1
ATOM 2322 O O . SER B 1 120 ? -13.07 -7.66 -30.906 1 51.5 120 SER B O 1
ATOM 2324 N N . GLU B 1 121 ? -14.633 -8.922 -30.703 1 48.91 121 GLU B N 1
ATOM 2325 C CA . GLU B 1 121 ? -15.617 -7.879 -30.438 1 48.91 121 GLU B CA 1
ATOM 2326 C C . GLU B 1 121 ? -15.508 -7.359 -29.016 1 48.91 121 GLU B C 1
ATOM 2328 O O . GLU B 1 121 ? -14.805 -6.379 -28.75 1 48.91 121 GLU B O 1
ATOM 2333 N N . SER B 1 122 ? -16.609 -7.727 -28.172 1 50.22 122 SER B N 1
ATOM 2334 C CA . SER B 1 122 ? -17.062 -7.141 -26.906 1 50.22 122 SER B CA 1
ATOM 2335 C C . SER B 1 122 ? -16.172 -7.566 -25.75 1 50.22 122 SER B C 1
ATOM 2337 O O . SER B 1 122 ? -15.953 -8.758 -25.531 1 50.22 122 SER B O 1
ATOM 2339 N N . THR B 1 123 ? -15.086 -6.867 -25.344 1 59.06 123 THR B N 1
ATOM 2340 C CA . THR B 1 123 ? -14.336 -6.855 -24.094 1 59.06 123 THR B CA 1
ATOM 2341 C C . THR B 1 123 ? -15.234 -7.207 -22.906 1 59.06 123 THR B C 1
ATOM 2343 O O . THR B 1 123 ? -15.164 -6.574 -21.859 1 59.06 123 THR B O 1
ATOM 2346 N N . ASP B 1 124 ? -16.156 -8.125 -23.141 1 74.88 124 ASP B N 1
ATOM 2347 C CA . ASP B 1 124 ? -17.125 -8.422 -22.094 1 74.88 124 ASP B CA 1
ATOM 2348 C C . ASP B 1 124 ? -16.594 -9.484 -21.141 1 74.88 124 ASP B C 1
ATOM 2350 O O . ASP B 1 124 ? -16.578 -10.68 -21.469 1 74.88 124 ASP B O 1
ATOM 2354 N N . LEU B 1 125 ? -16.016 -9.211 -20.094 1 83.69 125 LEU B N 1
ATOM 2355 C CA . LEU B 1 125 ? -15.422 -10.078 -19.078 1 83.69 125 LEU B CA 1
ATOM 2356 C C . LEU B 1 125 ? -16.5 -10.766 -18.25 1 83.69 125 LEU B C 1
ATOM 2358 O O . LEU B 1 125 ? -16.203 -11.508 -17.312 1 83.69 125 LEU B O 1
ATOM 2362 N N . THR B 1 126 ? -17.672 -10.57 -18.734 1 85.19 126 THR B N 1
ATOM 2363 C CA . THR B 1 126 ? -18.766 -11.266 -18.047 1 85.19 126 THR B CA 1
ATOM 2364 C C . THR B 1 126 ? -18.859 -12.711 -18.516 1 85.19 126 THR B C 1
ATOM 2366 O O . THR B 1 126 ? -19.391 -13.57 -17.812 1 85.19 126 THR B O 1
ATOM 2369 N N . ASP B 1 127 ? -18.359 -12.945 -19.734 1 88.94 127 ASP B N 1
ATOM 2370 C CA . ASP B 1 127 ? -18.328 -14.312 -20.25 1 88.94 127 ASP B CA 1
ATOM 2371 C C . ASP B 1 127 ? -17.094 -15.062 -19.75 1 88.94 127 ASP B C 1
ATOM 2373 O O . ASP B 1 127 ? -16.156 -14.453 -19.219 1 88.94 127 ASP B O 1
ATOM 2377 N N . ALA B 1 128 ? -17.25 -16.422 -19.875 1 93.75 128 ALA B N 1
ATOM 2378 C CA . ALA B 1 128 ? -16.078 -17.219 -19.609 1 93.75 128 ALA B CA 1
ATOM 2379 C C . ALA B 1 128 ? -14.969 -16.953 -20.625 1 93.75 128 ALA B C 1
ATOM 2381 O O . ALA B 1 128 ? -15.219 -16.922 -21.828 1 93.75 128 ALA B O 1
ATOM 2382 N N . THR B 1 129 ? -13.844 -16.672 -20.141 1 95.19 129 THR B N 1
ATOM 2383 C CA . THR B 1 129 ? -12.672 -16.469 -20.969 1 95.19 129 THR B CA 1
ATOM 2384 C C . THR B 1 129 ? -11.469 -17.219 -20.406 1 95.19 129 THR B C 1
ATOM 2386 O O . THR B 1 129 ? -11.523 -17.75 -19.297 1 95.19 129 THR B O 1
ATOM 2389 N N . LYS B 1 130 ? -10.438 -17.312 -21.234 1 96.5 130 LYS B N 1
ATOM 2390 C CA . LYS B 1 130 ? -9.195 -17.906 -20.734 1 96.5 130 LYS B CA 1
ATOM 2391 C C . LYS B 1 130 ? -8.555 -17 -19.688 1 96.5 130 LYS B C 1
ATOM 2393 O O . LYS B 1 130 ? -8.867 -15.82 -19.594 1 96.5 130 LYS B O 1
ATOM 2398 N N . VAL B 1 131 ? -7.742 -17.641 -18.859 1 97.44 131 VAL B N 1
ATOM 2399 C CA . VAL B 1 131 ? -7.066 -16.938 -17.766 1 97.44 131 VAL B CA 1
ATOM 2400 C C . VAL B 1 131 ? -5.555 -17.062 -17.938 1 97.44 131 VAL B C 1
ATOM 2402 O O . VAL B 1 131 ? -5.039 -18.141 -18.25 1 97.44 131 VAL B O 1
ATOM 2405 N N . LYS B 1 132 ? -4.906 -15.945 -17.828 1 98.12 132 LYS B N 1
ATOM 2406 C CA . LYS B 1 132 ? -3.447 -15.953 -17.797 1 98.12 132 LYS B CA 1
ATOM 2407 C C . LYS B 1 132 ? -2.938 -16.016 -16.359 1 98.12 132 LYS B C 1
ATOM 2409 O O . LYS B 1 132 ? -3.312 -15.195 -15.516 1 98.12 132 LYS B O 1
ATOM 2414 N N . PHE B 1 133 ? -2.1 -16.984 -16.062 1 98.56 133 PHE B N 1
ATOM 2415 C CA . PHE B 1 133 ? -1.364 -17.078 -14.805 1 98.56 133 PHE B CA 1
ATOM 2416 C C . PHE B 1 133 ? 0.054 -16.547 -14.977 1 98.56 133 PHE B C 1
ATOM 2418 O O . PHE B 1 133 ? 0.72 -16.828 -15.969 1 98.56 133 PHE B O 1
ATOM 2425 N N . THR B 1 134 ? 0.498 -15.719 -14.109 1 98.5 134 THR B N 1
ATOM 2426 C CA . THR B 1 134 ? 1.889 -15.289 -14.023 1 98.5 134 THR B CA 1
ATOM 2427 C C . THR B 1 134 ? 2.439 -15.531 -12.617 1 98.5 134 THR B C 1
ATOM 2429 O O . THR B 1 134 ? 1.804 -15.172 -11.625 1 98.5 134 THR B O 1
ATOM 2432 N N . ARG B 1 135 ? 3.531 -16.141 -12.531 1 98.44 135 ARG B N 1
ATOM 2433 C CA . ARG B 1 135 ? 4.18 -16.453 -11.258 1 98.44 135 ARG B CA 1
ATOM 2434 C C . ARG B 1 135 ? 5.297 -15.453 -10.961 1 98.44 135 ARG B C 1
ATOM 2436 O O . ARG B 1 135 ? 6.094 -15.125 -11.844 1 98.44 135 ARG B O 1
ATOM 2443 N N . TYR B 1 136 ? 5.34 -15 -9.766 1 98.31 136 TYR B N 1
ATOM 2444 C CA . TYR B 1 136 ? 6.355 -14.047 -9.336 1 98.31 136 TYR B CA 1
ATOM 2445 C C . TYR B 1 136 ? 7.121 -14.562 -8.125 1 98.31 136 TYR B C 1
ATOM 2447 O O . TYR B 1 136 ? 6.547 -15.242 -7.27 1 98.31 136 TYR B O 1
ATOM 2455 N N . ARG B 1 137 ? 8.312 -14.227 -8.047 1 97.69 137 ARG B N 1
ATOM 2456 C CA . ARG B 1 137 ? 9.102 -14.391 -6.828 1 97.69 137 ARG B CA 1
ATOM 2457 C C . ARG B 1 137 ? 9.883 -13.117 -6.512 1 97.69 137 ARG B C 1
ATOM 2459 O O . ARG B 1 137 ? 10.055 -12.258 -7.375 1 97.69 137 ARG B O 1
ATOM 2466 N N . ILE B 1 138 ? 10.312 -12.984 -5.254 1 98.06 138 ILE B N 1
ATOM 2467 C CA . ILE B 1 138 ? 11.07 -11.797 -4.867 1 98.06 138 ILE B CA 1
ATOM 2468 C C . ILE B 1 138 ? 12.5 -11.898 -5.406 1 98.06 138 ILE B C 1
ATOM 2470 O O . ILE B 1 138 ? 13.133 -12.953 -5.297 1 98.06 138 ILE B O 1
ATOM 2474 N N . ALA B 1 139 ? 12.891 -10.867 -6.035 1 96.81 139 ALA B N 1
ATOM 2475 C CA . ALA B 1 139 ? 14.273 -10.688 -6.449 1 96.81 139 ALA B CA 1
ATOM 2476 C C . ALA B 1 139 ? 14.852 -9.383 -5.902 1 96.81 139 ALA B C 1
ATOM 2478 O O . ALA B 1 139 ? 14.109 -8.555 -5.371 1 96.81 139 ALA B O 1
ATOM 2479 N N . SER B 1 140 ? 16.141 -9.297 -5.93 1 96.31 140 SER B N 1
ATOM 2480 C CA . SER B 1 140 ? 16.797 -8.102 -5.414 1 96.31 140 SER B CA 1
ATOM 2481 C C . SER B 1 140 ? 17.688 -7.465 -6.477 1 96.31 140 SER B C 1
ATOM 2483 O O . SER B 1 140 ? 18.141 -8.141 -7.402 1 96.31 140 SER B O 1
ATOM 2485 N N . ASN B 1 141 ? 17.75 -6.18 -6.453 1 92.25 141 ASN B N 1
ATOM 2486 C CA . ASN B 1 141 ? 18.641 -5.359 -7.277 1 92.25 141 ASN B CA 1
ATOM 2487 C C . ASN B 1 141 ? 19.328 -4.285 -6.449 1 92.25 141 ASN B C 1
ATOM 2489 O O . ASN B 1 141 ? 18.672 -3.453 -5.82 1 92.25 141 ASN B O 1
ATOM 2493 N N . THR B 1 142 ? 20.578 -4.273 -6.355 1 85 142 THR B N 1
ATOM 2494 C CA . THR B 1 142 ? 21.281 -3.285 -5.543 1 85 142 THR B CA 1
ATOM 2495 C C . THR B 1 142 ? 22.125 -2.359 -6.414 1 85 142 THR B C 1
ATOM 2497 O O . THR B 1 142 ? 22.812 -1.479 -5.906 1 85 142 THR B O 1
ATOM 2500 N N . ALA B 1 143 ? 21.984 -2.396 -7.672 1 85.5 143 ALA B N 1
ATOM 2501 C CA . ALA B 1 143 ? 22.984 -1.752 -8.516 1 85.5 143 ALA B CA 1
ATOM 2502 C C . ALA B 1 143 ? 22.359 -0.68 -9.398 1 85.5 143 ALA B C 1
ATOM 2504 O O . ALA B 1 143 ? 22.984 0.33 -9.711 1 85.5 143 ALA B O 1
ATOM 2505 N N . ASP B 1 144 ? 21.109 -0.783 -9.773 1 89.69 144 ASP B N 1
ATOM 2506 C CA . ASP B 1 144 ? 20.531 0.041 -10.828 1 89.69 144 ASP B CA 1
ATOM 2507 C C . ASP B 1 144 ? 19.656 1.138 -10.25 1 89.69 144 ASP B C 1
ATOM 2509 O O . ASP B 1 144 ? 18.547 0.863 -9.773 1 89.69 144 ASP B O 1
ATOM 2513 N N . PRO B 1 145 ? 20.172 2.369 -10.336 1 85.38 145 PRO B N 1
ATOM 2514 C CA . PRO B 1 145 ? 19.312 3.451 -9.852 1 85.38 145 PRO B CA 1
ATOM 2515 C C . PRO B 1 145 ? 17.938 3.469 -10.547 1 85.38 145 PRO B C 1
ATOM 2517 O O . PRO B 1 145 ? 17.859 3.244 -11.75 1 85.38 145 PRO B O 1
ATOM 2520 N N . GLY B 1 146 ? 16.859 3.654 -9.773 1 87.25 146 GLY B N 1
ATOM 2521 C CA . GLY B 1 146 ? 15.516 3.715 -10.312 1 87.25 146 GLY B CA 1
ATOM 2522 C C . GLY B 1 146 ? 14.789 2.385 -10.258 1 87.25 146 GLY B C 1
ATOM 2523 O O . GLY B 1 146 ? 13.578 2.322 -10.477 1 87.25 146 GLY B O 1
ATOM 2524 N N . VAL B 1 147 ? 15.617 1.392 -10.008 1 90.88 147 VAL B N 1
ATOM 2525 C CA . VAL B 1 147 ? 15.031 0.064 -9.859 1 90.88 147 VAL B CA 1
ATOM 2526 C C . VAL B 1 147 ? 14.906 -0.284 -8.383 1 90.88 147 VAL B C 1
ATOM 2528 O O . VAL B 1 147 ? 15.844 -0.066 -7.605 1 90.88 147 VAL B O 1
ATOM 2531 N N . ALA B 1 148 ? 13.805 -0.815 -8.008 1 94.81 148 ALA B N 1
ATOM 2532 C CA . ALA B 1 148 ? 13.555 -1.153 -6.609 1 94.81 148 ALA B CA 1
ATOM 2533 C C . ALA B 1 148 ? 14.586 -2.156 -6.094 1 94.81 148 ALA B C 1
ATOM 2535 O O . ALA B 1 148 ? 14.953 -3.096 -6.805 1 94.81 148 ALA B O 1
ATOM 2536 N N . ALA B 1 149 ? 15.023 -2.008 -4.887 1 96.44 149 ALA B N 1
ATOM 2537 C CA . ALA B 1 149 ? 15.961 -2.926 -4.246 1 96.44 149 ALA B CA 1
ATOM 2538 C C . ALA B 1 149 ? 15.406 -4.344 -4.211 1 96.44 149 ALA B C 1
ATOM 2540 O O . ALA B 1 149 ? 16.141 -5.316 -4.367 1 96.44 149 ALA B O 1
ATOM 2541 N N . PHE B 1 150 ? 14.125 -4.453 -3.916 1 97.69 150 PHE B N 1
ATOM 2542 C CA . PHE B 1 150 ? 13.391 -5.703 -4.02 1 97.69 150 PHE B CA 1
ATOM 2543 C C . PHE B 1 150 ? 12.172 -5.547 -4.93 1 97.69 150 PHE B C 1
ATOM 2545 O O . PHE B 1 150 ? 11.484 -4.527 -4.879 1 97.69 150 PHE B O 1
ATOM 2552 N N . PHE B 1 151 ? 12.008 -6.512 -5.754 1 97.69 151 PHE B N 1
ATOM 2553 C CA . PHE B 1 151 ? 10.898 -6.438 -6.699 1 97.69 151 PHE B CA 1
ATOM 2554 C C . PHE B 1 151 ? 10.391 -7.832 -7.039 1 97.69 151 PHE B C 1
ATOM 2556 O O . PHE B 1 151 ? 11.031 -8.836 -6.711 1 97.69 151 PHE B O 1
ATOM 2563 N N . TRP B 1 152 ? 9.203 -7.91 -7.574 1 98.12 152 TRP B N 1
ATOM 2564 C CA . TRP B 1 152 ? 8.609 -9.156 -8.039 1 98.12 152 TRP B CA 1
ATOM 2565 C C . TRP B 1 152 ? 9.117 -9.523 -9.43 1 98.12 152 TRP B C 1
ATOM 2567 O O . TRP B 1 152 ? 8.781 -8.859 -10.414 1 98.12 152 TRP B O 1
ATOM 2577 N N . GLN B 1 153 ? 9.859 -10.508 -9.469 1 97.06 153 GLN B N 1
ATOM 2578 C CA . GLN B 1 153 ? 10.375 -10.992 -10.742 1 97.06 153 GLN B CA 1
ATOM 2579 C C . GLN B 1 153 ? 9.469 -12.07 -11.328 1 97.06 153 GLN B C 1
ATOM 2581 O O . GLN B 1 153 ? 9.242 -13.109 -10.695 1 97.06 153 GLN B O 1
ATOM 2586 N N . PRO B 1 154 ? 8.969 -11.836 -12.516 1 97.56 154 PRO B N 1
ATOM 2587 C CA . PRO B 1 154 ? 8.211 -12.922 -13.141 1 97.56 154 PRO B CA 1
ATOM 2588 C C . PRO B 1 154 ? 9.062 -14.156 -13.422 1 97.56 154 PRO B C 1
ATOM 2590 O O . PRO B 1 154 ? 10.188 -14.031 -13.906 1 97.56 154 PRO B O 1
ATOM 2593 N N . SER B 1 155 ? 8.578 -15.32 -13.062 1 96.31 155 SER B N 1
ATOM 2594 C CA . SER B 1 155 ? 9.297 -16.578 -13.281 1 96.31 155 SER B CA 1
ATOM 2595 C C . SER B 1 155 ? 8.461 -17.562 -14.086 1 96.31 155 SER B C 1
ATOM 2597 O O . SER B 1 155 ? 8.422 -18.75 -13.773 1 96.31 155 SER B O 1
ATOM 2599 N N . GLY B 1 156 ? 7.668 -17.047 -15.016 1 97.31 156 GLY B N 1
ATOM 2600 C CA . GLY B 1 156 ? 6.875 -17.859 -15.93 1 97.31 156 GLY B CA 1
ATOM 2601 C C . GLY B 1 156 ? 5.414 -17.438 -15.977 1 97.31 156 GLY B C 1
ATOM 2602 O O . GLY B 1 156 ? 4.914 -16.797 -15.047 1 97.31 156 GLY B O 1
ATOM 2603 N N . SER B 1 157 ? 4.848 -17.781 -17.062 1 98.38 157 SER B N 1
ATOM 2604 C CA . SER B 1 157 ? 3.414 -17.562 -17.234 1 98.38 157 SER B CA 1
ATOM 2605 C C . SER B 1 157 ? 2.816 -18.578 -18.203 1 98.38 157 SER B C 1
ATOM 2607 O O . SER B 1 157 ? 3.541 -19.203 -18.984 1 98.38 157 SER B O 1
ATOM 2609 N N . TYR B 1 158 ? 1.587 -18.781 -18.125 1 98.31 158 TYR B N 1
ATOM 2610 C CA . TYR B 1 158 ? 0.87 -19.562 -19.125 1 98.31 158 TYR B CA 1
ATOM 2611 C C . TYR B 1 158 ? -0.606 -19.188 -19.156 1 98.31 158 TYR B C 1
ATOM 2613 O O . TYR B 1 158 ? -1.111 -18.547 -18.234 1 98.31 158 TYR B O 1
ATOM 2621 N N . VAL B 1 159 ? -1.251 -19.5 -20.234 1 97.69 159 VAL B N 1
ATOM 2622 C CA . VAL B 1 159 ? -2.68 -19.281 -20.422 1 97.69 159 VAL B CA 1
ATOM 2623 C C . VAL B 1 159 ? -3.426 -20.609 -20.344 1 97.69 159 VAL B C 1
ATOM 2625 O O . VAL B 1 159 ? -2.973 -21.625 -20.891 1 97.69 159 VAL B O 1
ATOM 2628 N N . THR B 1 160 ? -4.469 -20.562 -19.656 1 97.81 160 THR B N 1
ATOM 2629 C CA . THR B 1 160 ? -5.25 -21.781 -19.5 1 97.81 160 THR B CA 1
ATOM 2630 C C . THR B 1 160 ? -5.797 -22.25 -20.844 1 97.81 160 THR B C 1
ATOM 2632 O O . THR B 1 160 ? -6.027 -21.453 -21.734 1 97.81 160 THR B O 1
ATOM 2635 N N . ASP B 1 161 ? -6.016 -23.531 -20.984 1 96.31 161 ASP B N 1
ATOM 2636 C CA . ASP B 1 161 ? -6.652 -24.094 -22.172 1 96.31 161 ASP B CA 1
ATOM 2637 C C . ASP B 1 161 ? -8.164 -23.859 -22.156 1 96.31 161 ASP B C 1
ATOM 2639 O O . ASP B 1 161 ? -8.75 -23.516 -23.188 1 96.31 161 ASP B O 1
ATOM 2643 N N . ALA B 1 162 ? -8.734 -24.016 -21.016 1 96.5 162 ALA B N 1
ATOM 2644 C CA . ALA B 1 162 ? -10.172 -23.828 -20.828 1 96.5 162 ALA B CA 1
ATOM 2645 C C . ALA B 1 162 ? -10.492 -22.391 -20.5 1 96.5 162 ALA B C 1
ATOM 2647 O O . ALA B 1 162 ? -9.609 -21.609 -20.109 1 96.5 162 ALA B O 1
ATOM 2648 N N . ALA B 1 163 ? -11.758 -22.047 -20.703 1 96.12 163 ALA B N 1
ATOM 2649 C CA . ALA B 1 163 ? -12.281 -20.734 -20.312 1 96.12 163 ALA B CA 1
ATOM 2650 C C . ALA B 1 163 ? -12.953 -20.797 -18.938 1 96.12 163 ALA B C 1
ATOM 2652 O O . ALA B 1 163 ? -13.531 -21.828 -18.578 1 96.12 163 ALA B O 1
ATOM 2653 N N . TYR B 1 164 ? -12.844 -19.703 -18.188 1 96.56 164 TYR B N 1
ATOM 2654 C CA . TYR B 1 164 ? -13.406 -19.641 -16.844 1 96.56 164 TYR B CA 1
ATOM 2655 C C . TYR B 1 164 ? -14.203 -18.344 -16.656 1 96.56 164 TYR B C 1
ATOM 2657 O O . TYR B 1 164 ? -13.859 -17.312 -17.219 1 96.56 164 TYR B O 1
ATOM 2665 N N . SER B 1 165 ? -15.242 -18.359 -15.875 1 94.25 165 SER B N 1
ATOM 2666 C CA . SER B 1 165 ? -16.047 -17.172 -15.57 1 94.25 165 SER B CA 1
ATOM 2667 C C . SER B 1 165 ? -15.391 -16.328 -14.484 1 94.25 165 SER B C 1
ATOM 2669 O O . SER B 1 165 ? -15.617 -15.125 -14.406 1 94.25 165 SER B O 1
ATOM 2671 N N . ASP B 1 166 ? -14.586 -16.969 -13.695 1 96.12 166 ASP B N 1
ATOM 2672 C CA . ASP B 1 166 ? -14 -16.406 -12.484 1 96.12 166 ASP B CA 1
ATOM 2673 C C . ASP B 1 166 ? -12.586 -16.938 -12.258 1 96.12 166 ASP B C 1
ATOM 2675 O O . ASP B 1 166 ? -12.32 -18.125 -12.438 1 96.12 166 ASP B O 1
ATOM 2679 N N . VAL B 1 167 ? -11.719 -16.062 -11.805 1 97.81 167 VAL B N 1
ATOM 2680 C CA . VAL B 1 167 ? -10.336 -16.5 -11.695 1 97.81 167 VAL B CA 1
ATOM 2681 C C . VAL B 1 167 ? -10.203 -17.516 -10.57 1 97.81 167 VAL B C 1
ATOM 2683 O O . VAL B 1 167 ? -9.281 -18.344 -10.57 1 97.81 167 VAL B O 1
ATOM 2686 N N . ASP B 1 168 ? -11.062 -17.484 -9.539 1 97.38 168 ASP B N 1
ATOM 2687 C CA . ASP B 1 168 ? -10.992 -18.469 -8.477 1 97.38 168 ASP B CA 1
ATOM 2688 C C . ASP B 1 168 ? -11.18 -19.891 -9.031 1 97.38 168 ASP B C 1
ATOM 2690 O O . ASP B 1 168 ? -10.539 -20.828 -8.562 1 97.38 168 ASP B O 1
ATOM 2694 N N . GLU B 1 169 ? -12.039 -20.016 -10 1 97.38 169 GLU B N 1
ATOM 2695 C CA . GLU B 1 169 ? -12.227 -21.297 -10.656 1 97.38 169 GLU B CA 1
ATOM 2696 C C . GLU B 1 169 ? -10.953 -21.734 -11.383 1 97.38 169 GLU B C 1
ATOM 2698 O O . GLU B 1 169 ? -10.594 -22.906 -11.359 1 97.38 169 GLU B O 1
ATOM 2703 N N . ALA B 1 170 ? -10.352 -20.828 -12.039 1 98.19 170 ALA B N 1
ATOM 2704 C CA . ALA B 1 170 ? -9.117 -21.125 -12.758 1 98.19 170 ALA B CA 1
ATOM 2705 C C . ALA B 1 170 ? -8.023 -21.594 -11.797 1 98.19 170 ALA B C 1
ATOM 2707 O O . ALA B 1 170 ? -7.277 -22.531 -12.109 1 98.19 170 ALA B O 1
ATOM 2708 N N . PHE B 1 171 ? -7.918 -20.984 -10.617 1 98 171 PHE B N 1
ATOM 2709 C CA . PHE B 1 171 ? -6.887 -21.328 -9.648 1 98 171 PHE B CA 1
ATOM 2710 C C . PHE B 1 171 ? -7 -22.781 -9.227 1 98 171 PHE B C 1
ATOM 2712 O O . PHE B 1 171 ? -6.004 -23.422 -8.875 1 98 171 PHE B O 1
ATOM 2719 N N . ARG B 1 172 ? -8.156 -23.375 -9.25 1 97 172 ARG B N 1
ATOM 2720 C CA . ARG B 1 172 ? -8.352 -24.766 -8.875 1 97 172 ARG B CA 1
ATOM 2721 C C . ARG B 1 172 ? -7.633 -25.703 -9.844 1 97 172 ARG B C 1
ATOM 2723 O O . ARG B 1 172 ? -7.391 -26.859 -9.523 1 97 172 ARG B O 1
ATOM 2730 N N . THR B 1 173 ? -7.289 -25.156 -10.977 1 96.44 173 THR B N 1
ATOM 2731 C CA . THR B 1 173 ? -6.641 -25.984 -11.992 1 96.44 173 THR B CA 1
ATOM 2732 C C . THR B 1 173 ? -5.191 -25.547 -12.203 1 96.44 173 THR B C 1
ATOM 2734 O O . THR B 1 173 ? -4.555 -25.953 -13.18 1 96.44 173 THR B O 1
ATOM 2737 N N . LEU B 1 174 ? -4.715 -24.719 -11.344 1 97.06 174 LEU B N 1
ATOM 2738 C CA . LEU B 1 174 ? -3.352 -24.219 -11.461 1 97.06 174 LEU B CA 1
ATOM 2739 C C . LEU B 1 174 ? -2.348 -25.359 -11.516 1 97.06 174 LEU B C 1
ATOM 2741 O O . LEU B 1 174 ? -2.449 -26.312 -10.75 1 97.06 174 LEU B O 1
ATOM 2745 N N . ASN B 1 175 ? -1.474 -25.281 -12.453 1 95 175 ASN B N 1
ATOM 2746 C CA . ASN B 1 175 ? -0.409 -26.266 -12.633 1 95 175 ASN B CA 1
ATOM 2747 C C . ASN B 1 175 ? 0.968 -25.609 -12.617 1 95 175 ASN B C 1
ATOM 2749 O O . ASN B 1 175 ? 1.356 -24.953 -13.586 1 95 175 ASN B O 1
ATOM 2753 N N . MET B 1 176 ? 1.714 -25.844 -11.555 1 94.88 176 MET B N 1
ATOM 2754 C CA . MET B 1 176 ? 2.998 -25.188 -11.336 1 94.88 176 MET B CA 1
ATOM 2755 C C . MET B 1 176 ? 4.023 -25.625 -12.375 1 94.88 176 MET B C 1
ATOM 2757 O O . MET B 1 176 ? 4.953 -24.875 -12.688 1 94.88 176 MET B O 1
ATOM 2761 N N . ASP B 1 177 ? 3.838 -26.734 -12.953 1 93.25 177 ASP B N 1
ATOM 2762 C CA . ASP B 1 177 ? 4.793 -27.281 -13.922 1 93.25 177 ASP B CA 1
ATOM 2763 C C . ASP B 1 177 ? 4.688 -26.547 -15.258 1 93.25 177 ASP B C 1
ATOM 2765 O O . ASP B 1 177 ? 5.566 -26.688 -16.109 1 93.25 177 ASP B O 1
ATOM 2769 N N . LYS B 1 178 ? 3.609 -25.812 -15.422 1 95.94 178 LYS B N 1
ATOM 2770 C CA . LYS B 1 178 ? 3.375 -25.156 -16.703 1 95.94 178 LYS B CA 1
ATOM 2771 C C . LYS B 1 178 ? 4.102 -23.828 -16.797 1 95.94 178 LYS B C 1
ATOM 2773 O O . LYS B 1 178 ? 4.188 -23.219 -17.859 1 95.94 178 LYS B O 1
ATOM 2778 N N . PHE B 1 179 ? 4.535 -23.406 -15.578 1 95.12 179 PHE B N 1
ATOM 2779 C CA . PHE B 1 179 ? 5.273 -22.141 -15.625 1 95.12 179 PHE B CA 1
ATOM 2780 C C . PHE B 1 179 ? 6.637 -22.344 -16.281 1 95.12 179 PHE B C 1
ATOM 2782 O O . PHE B 1 179 ? 7.387 -23.25 -15.898 1 95.12 179 PHE B O 1
ATOM 2789 N N . LEU B 1 180 ? 6.996 -21.75 -17.391 1 81.12 180 LEU B N 1
ATOM 2790 C CA . LEU B 1 180 ? 8.234 -21.844 -18.156 1 81.12 180 LEU B CA 1
ATOM 2791 C C . LEU B 1 180 ? 9.133 -20.641 -17.875 1 81.12 180 LEU B C 1
ATOM 2793 O O . LEU B 1 180 ? 8.641 -19.547 -17.609 1 81.12 180 LEU B O 1
#

Solvent-accessible surface area (backbone atoms only — not comparable to full-atom values): 20278 Å² total; per-residue (Å²): 136,83,81,77,80,77,78,78,78,78,76,75,74,73,73,72,71,70,73,55,70,74,38,77,55,87,75,55,83,27,81,37,78,42,50,53,70,73,78,80,52,65,20,39,40,35,28,30,30,39,44,28,46,50,98,71,56,30,53,30,41,34,44,32,42,59,52,96,94,37,36,32,45,30,44,37,68,90,79,61,48,48,53,44,62,37,41,55,44,85,100,47,88,38,29,44,28,36,72,51,47,30,31,42,78,82,38,42,32,43,34,36,34,34,57,47,69,63,85,78,70,82,72,55,72,80,46,61,27,34,35,37,38,39,33,25,28,62,42,74,40,88,77,50,66,76,38,44,32,42,35,59,39,76,64,22,48,46,66,50,92,58,62,35,55,27,40,72,64,48,58,77,64,65,56,81,84,61,43,92,136,85,79,78,79,77,79,78,78,76,76,75,74,73,73,73,72,70,73,56,69,74,38,78,55,88,75,56,82,28,81,36,78,41,50,53,71,73,77,82,51,64,19,38,38,36,28,30,32,40,43,28,45,52,99,70,56,31,53,31,41,34,43,32,42,58,54,95,93,37,36,32,46,31,46,37,68,92,80,62,48,48,53,46,61,37,41,55,46,85,100,46,89,38,30,43,28,35,70,50,47,31,30,42,78,84,38,43,31,43,34,35,33,34,58,46,69,64,84,71,82,78,75,55,72,79,47,62,27,33,35,36,38,38,34,24,30,62,42,76,37,88,78,50,66,76,36,45,33,42,37,59,38,75,64,22,49,46,64,50,93,56,63,36,56,27,41,72,65,47,57,77,64,65,56,80,83,60,44,92

Organism: Cronobacter sakazakii (strain ATCC BAA-894) (NCBI:txid290339)

Radius of gyration: 27.79 Å; Cα contacts (8 Å, |Δi|>4): 794; chains: 2; bounding box: 80×119×82 Å

Foldseek 3Di:
DPPPPPPPPPPPPPPPPPQFDKDFDDDDAAWDWDDAQPPPHTWIKHWHWACPPDPDIKIKIWTWDDDPNDTDTECAPPRPGGMDIWDDDPPDPATQKDWTWIDTPNHIKIKIKGFDQDPDDDSPLQDWGKIKIWIWGWDADDDDPPDGRIYTDTQFMDIDPDTGSHVVVVVVVDDPVRGD/DPPPPPPPPPPPPPPPPPQFDKDFDDDDAAWDWDDQQPPPHTWIKHWHWACPPDPDIKIKIWTWDDDPNDTDTECAPPRPGRMDIWDDDPPDPATQKDWTWIDTPNHIKIKIKGFDQDPDDDSDLQDWGKIKIWIWGWDADDDDPPDGRIYTDTQFMDIDPDTGSHVVVVVVVDDPVRGD

InterPro domains:
  IPR054139 Carbapenem resistance protein CarG-like [PF21955] (27-171)

Sequence (360 aa):
MKLSALFIASLLMAGYVCAGQAVPVALKDGPNTLDINQDGANDLIFSATYDNNTSHPSSTLTVYIQKDHAWLIVPVPDDDGFTWSDFRLSASTTKISGYEPYQVNHIFYLVRAVKMAESSESTDLTDATKVKFTRYRIASNTADPGVAAFFWQPSGSYVTDAAYSDVDEAFRTLNMDKFLMKLSALFIASLLMAGYVCAGQAVPVALKDGPNTLDINQDGANDLIFSATYDNNTSHPSSTLTVYIQKDHAWLIVPVPDDDGFTWSDFRLSASTTKISGYEPYQVNHIFYLVRAVKMAESSESTDLTDATKVKFTRYRIASNTADPGVAAFFWQPSGSYVTDAAYSDVDEAFRTLNMDKFL

pLDDT: mean 88.07, std 17.18, range [35.44, 98.88]

=== Feature glossary ===
The record interleaves many kinds of information about one protein. Here is each kind framed as the question it answers.

Q: Are the domains correctly placed relative to each other?
A: Predicted aligned error is AlphaFold's pairwise confidence. Unlike pLDDT (per-residue), PAE is per-residue-pair and captures whether two parts of the structure are correctly placed relative to each other. Units are ångströms of expected positional error.

Q: Which residues are in helices, strands, or loops?
A: Eight-state secondary structure (DSSP): H is the canonical α-helix, G the tighter 3₁₀-helix, I the wider π-helix; E/B are β-structure, T and S are turns and bends, and '-' is everything else. DSSP derives these from the pattern of main-chain N–H···O=C hydrogen bonds, not from the sequence.

Q: What if only a Cα trace is available?
A: P-SEA three-state annotation labels each residue as helix, strand, or coil based purely on the geometry of the Cα trace. It serves as a fallback when the full backbone (and thus DSSP) is unavailable.

Q: What are the backbone torsion angles?
A: φ (phi) and ψ (psi) are the two rotatable backbone dihedrals per residue: φ is the C(i-1)–N–Cα–C torsion, ψ is the N–Cα–C–N(i+1) torsion, both in degrees on (−180°, 180°]. α-helical residues cluster near (−60°, −45°); β-strand residues near (−120°, +130°). A Ramachandran plot is simply a scatter of (φ, ψ) for every residue.

Q: What known structures does this most resemble?
A: Structural nearest neighbors (via Foldseek easy-search vs the PDB). Reported per hit: target PDB id, E-value, and alignment TM-score. A TM-score above ~0.5 is the conventional threshold for 'same fold'.

Q: What family and function is it annotated with?
A: Database cross-references. InterPro integrates a dozen domain/family signature databases into unified entries with residue-range hits. GO terms attach function/process/location labels with evidence codes. CATH codes position the fold in a four-level structural taxonomy. Organism is the NCBI-taxonomy species name.

Q: Which residues are buried vs exposed?
A: Solvent accessibility: the surface area of each residue that a 1.4 Å water probe can touch, in Å². When only backbone atoms are present the absolute values are lower than full-atom SASA (side chains contribute most of the area) and are flagged as backbone-only.

Q: What do the diagnostic plots show?
A: Three diagnostic plots accompany the record. The Cα contact map visualizes the tertiary structure as a 2D adjacency matrix (8 Å cutoff, sequence-local contacts suppressed). The Ramachandran plot shows the distribution of backbone (φ, ψ) torsions, with points in the α and β basins reflecting secondary structure content. The PAE plot shows AlphaFold's inter-residue confidence as a color matrix.

Q: What is the amino-acid chain?
A: The amino-acid sequence is the protein's primary structure: the linear order of residues from the N-terminus to the C-terminus, written in one-letter code. Everything else here — the 3D coordinates, the secondary structure, the domain annotations — is ultimately a consequence of this string.

Q: What do the rendered images show?
A: The six renders are orthographic views along the three Cartesian axes in both directions. Representation (cartoon, sticks, or surface) and color scheme (sequence-rainbow or by-chain) vary across proteins so the training set covers all the common visualization conventions.

Q: Where is each backbone atom in 3D?
A: The mmCIF table is the protein's shape written out atom by atom. For each backbone N, Cα, C, and carbonyl O, it records an (x, y, z) coordinate triple in Å plus the residue type, chain letter, and residue number.

Q: How mobile is each atom in the crystal?
A: For experimental (PDB) structures, the B-factor (temperature factor) quantifies the positional spread of each atom in the crystal — a combination of thermal vibration and static disorder — in units of Å². High B-factors mark flexible loops or poorly resolved regions; low B-factors mark the rigid, well-ordered core.

Q: How big and how compact is the whole molecule?
A: Three whole-structure scalars: the radius of gyration (RMS distance of Cα from centroid, in Å), the count of Cα–Cα contacts (pairs closer than 8 Å and separated by more than four residues in sequence — i.e. tertiary, not local, contacts), and the bounding-box dimensions. Together they distinguish compact globular folds from extended fibres or disordered chains.

Q: What does the local fold look like, residue by residue?
A: A 3Di character summarizes, for each residue, the relative orientation of the Cα frame of its nearest spatial neighbor. Because it encodes fold topology rather than chemistry, 3Di alignments detect remote structural similarity that sequence alignment misses.

Q: How confident is the AlphaFold model at each residue?
A: For AlphaFold models, the B-factor field carries pLDDT — the model's own estimate of local accuracy on a 0–100 scale. Regions with pLDDT<50 should be treated as essentially unmodeled; they often correspond to intrinsically disordered segments.